Protein AF-G5AC75-F1 (afdb_monomer)

Solvent-accessible surface area (backbone atoms only — not comparable to full-atom values): 13709 Å² total; per-residue (Å²): 144,88,66,66,71,62,52,54,53,50,52,50,51,52,53,51,50,50,53,52,49,51,53,52,48,54,51,51,54,48,54,50,52,54,49,53,50,52,52,50,52,50,52,52,52,49,54,50,50,52,50,50,50,53,54,52,57,64,70,69,66,62,102,58,94,40,75,61,56,56,53,53,49,51,49,61,58,46,20,62,33,42,88,73,66,85,86,65,68,57,96,79,64,77,59,72,83,47,47,64,56,61,73,63,51,44,78,81,34,57,69,82,97,33,65,23,63,68,48,46,52,50,48,39,32,54,53,41,70,44,33,42,76,39,36,43,41,82,75,46,78,44,77,80,48,101,63,34,66,47,75,44,57,41,60,33,45,37,87,43,73,68,24,38,56,73,76,36,49,72,54,53,68,39,70,49,53,66,64,41,33,70,75,62,72,34,70,67,60,45,48,58,68,45,72,82,41,60,43,43,60,66,49,47,66,51,92,70,78,81,55,73,53,80,63,85,78,71,91,82,68,87,70,75,62,66,66,60,77,82,131

Secondary structure (DSSP, 8-state):
--SHHHHHHHHHHHHHHHHHHHHHHHHHHHHHHHHHHHHHHHHHHHHHHHHHHHHHHHHSS-SS--HHHHHHHHHHHTBTB----TT--STT---HHHHHHHHHS-TT-B-SS-BSHHHHHHHHHHHHHHSEEEEEEEEEEEEEETTEEEEEEEEEEE--HHHHHHH-TTTTT--SHHHHHHHHS-HHHHHHHHTT-SB-TTS-B---S------S--TT--S----PPP-

pLDDT: mean 73.16, std 18.7, range [26.25, 97.44]

Structure (mmCIF, N/CA/C/O backbone):
data_AF-G5AC75-F1
#
_entry.id   AF-G5AC75-F1
#
loop_
_atom_site.group_PDB
_atom_site.id
_atom_site.type_symbol
_atom_site.label_atom_id
_atom_site.label_alt_id
_atom_site.label_comp_id
_atom_site.label_asym_id
_atom_site.label_entity_id
_atom_site.label_seq_id
_atom_site.pdbx_PDB_ins_code
_atom_site.Cartn_x
_atom_site.Cartn_y
_atom_site.Cartn_z
_atom_site.occupancy
_atom_site.B_iso_or_equiv
_atom_site.auth_seq_id
_atom_site.auth_comp_id
_atom_site.auth_asym_id
_atom_site.auth_atom_id
_atom_site.pdbx_PDB_model_num
ATOM 1 N N . MET A 1 1 ? 36.083 19.458 -75.786 1.00 48.91 1 MET A N 1
ATOM 2 C CA . MET A 1 1 ? 36.532 18.756 -74.561 1.00 48.91 1 MET A CA 1
ATOM 3 C C . MET A 1 1 ? 36.715 19.774 -73.436 1.00 48.91 1 MET A C 1
ATOM 5 O O . MET A 1 1 ? 37.829 20.230 -73.229 1.00 48.91 1 MET A O 1
ATOM 9 N N . SER A 1 2 ? 35.645 20.193 -72.745 1.00 53.12 2 SER A N 1
ATOM 10 C CA . SER A 1 2 ? 35.743 21.163 -71.630 1.00 53.12 2 SER A CA 1
ATOM 11 C C . SER A 1 2 ? 34.510 21.101 -70.709 1.00 53.12 2 SER A C 1
ATOM 13 O O . SER A 1 2 ? 33.818 22.096 -70.560 1.00 53.12 2 SER A O 1
ATOM 15 N N . ASN A 1 3 ? 34.181 19.935 -70.135 1.00 54.34 3 ASN A N 1
ATOM 16 C CA . ASN A 1 3 ? 33.054 19.827 -69.182 1.00 54.34 3 ASN A CA 1
ATOM 17 C C . ASN A 1 3 ? 33.380 19.061 -67.883 1.00 54.34 3 ASN A C 1
ATOM 19 O O . ASN A 1 3 ? 32.598 19.093 -66.945 1.00 54.34 3 ASN A O 1
ATOM 23 N N . SER A 1 4 ? 34.549 18.416 -67.783 1.00 59.62 4 SER A N 1
ATOM 24 C CA . SER A 1 4 ? 34.923 17.606 -66.611 1.00 59.62 4 SER A CA 1
ATOM 25 C C . SER A 1 4 ? 35.476 18.421 -65.434 1.00 59.62 4 SER A C 1
ATOM 27 O O . SER A 1 4 ? 35.321 18.022 -64.285 1.00 59.62 4 SER A O 1
ATOM 29 N N . GLY A 1 5 ? 36.107 19.573 -65.687 1.00 59.81 5 GLY A N 1
ATOM 30 C CA . GLY A 1 5 ? 36.711 20.397 -64.628 1.00 59.81 5 GLY A CA 1
ATOM 31 C C . GLY A 1 5 ? 35.691 21.138 -63.754 1.00 59.81 5 GLY A C 1
ATOM 32 O O . GLY A 1 5 ? 35.912 21.304 -62.556 1.00 59.81 5 GLY A O 1
ATOM 33 N N . LEU A 1 6 ? 34.558 21.544 -64.339 1.00 60.38 6 LEU A N 1
ATOM 34 C CA . LEU A 1 6 ? 33.455 22.204 -63.628 1.00 60.38 6 LEU A CA 1
ATOM 35 C C . LEU A 1 6 ? 32.691 21.227 -62.723 1.00 60.38 6 LEU A C 1
ATOM 37 O O . LEU A 1 6 ? 32.341 21.590 -61.602 1.00 60.38 6 LEU A O 1
ATOM 41 N N . ASP A 1 7 ? 32.508 19.984 -63.170 1.00 65.88 7 ASP A N 1
ATOM 42 C CA . ASP A 1 7 ? 31.789 18.944 -62.423 1.00 65.88 7 ASP A CA 1
ATOM 43 C C . ASP A 1 7 ? 32.562 18.500 -61.168 1.00 65.88 7 ASP A C 1
ATOM 45 O O . ASP A 1 7 ? 32.010 18.408 -60.071 1.00 65.88 7 ASP A O 1
ATOM 49 N N . ILE A 1 8 ? 33.888 18.349 -61.280 1.00 72.38 8 ILE A N 1
ATOM 50 C CA . ILE A 1 8 ? 34.762 18.006 -60.145 1.00 72.38 8 ILE A CA 1
ATOM 51 C C . ILE A 1 8 ? 34.760 19.122 -59.087 1.00 72.38 8 ILE A C 1
ATOM 53 O O . ILE A 1 8 ? 34.692 18.850 -57.884 1.00 72.38 8 ILE A O 1
ATOM 57 N N . ALA A 1 9 ? 34.812 20.387 -59.515 1.00 73.75 9 ALA A N 1
ATOM 58 C CA . ALA A 1 9 ? 34.757 21.531 -58.608 1.00 73.75 9 ALA A CA 1
ATOM 59 C C . ALA A 1 9 ? 33.391 21.639 -57.903 1.00 73.75 9 ALA A C 1
ATOM 61 O O . ALA A 1 9 ? 33.324 21.944 -56.707 1.00 73.75 9 ALA A O 1
ATOM 62 N N . PHE A 1 10 ? 32.306 21.329 -58.617 1.00 77.88 10 PHE A N 1
ATOM 63 C CA . PHE A 1 10 ? 30.949 21.309 -58.080 1.00 77.88 10 PHE A CA 1
ATOM 64 C C . PHE A 1 10 ? 30.758 20.196 -57.038 1.00 77.88 10 PHE A C 1
ATOM 66 O O . PHE A 1 10 ? 30.279 20.447 -55.925 1.00 77.88 10 PHE A O 1
ATOM 73 N N . GLU A 1 11 ? 31.215 18.977 -57.325 1.00 82.12 11 GLU A N 1
ATOM 74 C CA . GLU A 1 11 ? 31.177 17.874 -56.364 1.00 82.12 11 GLU A CA 1
ATOM 75 C C . GLU A 1 11 ? 32.028 18.144 -55.118 1.00 82.12 11 GLU A C 1
ATOM 77 O O . GLU A 1 11 ? 31.597 17.846 -53.996 1.00 82.12 11 GLU A O 1
ATOM 82 N N . ALA A 1 12 ? 33.217 18.732 -55.290 1.00 83.69 12 ALA A N 1
ATOM 83 C CA . ALA A 1 12 ? 34.090 19.125 -54.187 1.00 83.69 12 ALA A CA 1
ATOM 84 C C . ALA A 1 12 ? 33.417 20.173 -53.285 1.00 83.69 12 ALA A C 1
ATOM 86 O O . ALA A 1 12 ? 33.412 20.022 -52.059 1.00 83.69 12 ALA A O 1
ATOM 87 N N . TYR A 1 13 ? 32.757 21.175 -53.877 1.00 90.31 13 TYR A N 1
ATOM 88 C CA . TYR A 1 13 ? 31.976 22.173 -53.146 1.00 90.31 13 TYR A CA 1
ATOM 89 C C . TYR A 1 13 ? 30.831 21.534 -52.342 1.00 90.31 13 TYR A C 1
ATOM 91 O O . TYR A 1 13 ? 30.675 21.795 -51.144 1.00 90.31 13 TYR A O 1
ATOM 99 N N . HIS A 1 14 ? 30.055 20.634 -52.950 1.00 87.25 14 HIS A N 1
ATOM 100 C CA . HIS A 1 14 ? 28.961 19.942 -52.262 1.00 87.25 14 HIS A CA 1
ATOM 101 C C . HIS A 1 14 ? 29.448 18.993 -51.162 1.00 87.25 14 HIS A C 1
ATOM 103 O O . HIS A 1 14 ? 28.804 18.867 -50.113 1.00 87.25 14 HIS A O 1
ATOM 109 N N . ARG A 1 15 ? 30.591 18.332 -51.363 1.00 87.06 15 ARG A N 1
ATOM 110 C CA . ARG A 1 15 ? 31.244 17.495 -50.350 1.00 87.06 15 ARG A CA 1
ATOM 111 C C . ARG A 1 15 ? 31.664 18.327 -49.141 1.00 87.06 15 ARG A C 1
ATOM 113 O O . ARG A 1 15 ? 31.325 17.959 -48.015 1.00 87.06 15 ARG A O 1
ATOM 120 N N . GLU A 1 16 ? 32.292 19.478 -49.367 1.00 91.00 16 GLU A N 1
ATOM 121 C CA . GLU A 1 16 ? 32.711 20.372 -48.285 1.00 91.00 16 GLU A CA 1
ATOM 122 C C . GLU A 1 16 ? 31.509 20.988 -47.553 1.00 91.00 16 GLU A C 1
ATOM 124 O O . GLU A 1 16 ? 31.482 21.047 -46.320 1.00 91.00 16 GLU A O 1
ATOM 129 N N . ARG A 1 17 ? 30.435 21.331 -48.275 1.00 91.19 17 ARG A N 1
ATOM 130 C CA . ARG A 1 17 ? 29.190 21.832 -47.672 1.00 91.19 17 ARG A CA 1
ATOM 131 C C . ARG A 1 17 ? 28.493 20.780 -46.806 1.00 91.19 17 ARG A C 1
ATOM 133 O O . ARG A 1 17 ? 28.027 21.101 -45.711 1.00 91.19 17 ARG A O 1
ATOM 140 N N . ARG A 1 18 ? 28.458 19.515 -47.246 1.00 91.75 18 ARG A N 1
ATOM 141 C CA . ARG A 1 18 ? 27.955 18.386 -46.439 1.00 91.75 18 ARG A CA 1
ATOM 142 C C . ARG A 1 18 ? 28.793 18.193 -45.179 1.00 91.75 18 ARG A C 1
ATOM 144 O O . ARG A 1 18 ? 28.220 18.077 -44.098 1.00 91.75 18 ARG A O 1
ATOM 151 N N . ARG A 1 19 ? 30.124 18.251 -45.296 1.00 93.50 19 ARG A N 1
ATOM 152 C CA . ARG A 1 19 ? 31.055 18.147 -44.161 1.00 93.50 19 ARG A CA 1
ATOM 153 C C . ARG A 1 19 ? 30.816 19.250 -43.128 1.00 93.50 19 ARG A C 1
ATOM 155 O O . ARG A 1 19 ? 30.686 18.969 -41.935 1.00 93.50 19 ARG A O 1
ATOM 162 N N . LEU A 1 20 ? 30.688 20.499 -43.579 1.00 94.19 20 LEU A N 1
ATOM 163 C CA . LEU A 1 20 ? 30.399 21.652 -42.721 1.00 94.19 20 LEU A CA 1
ATOM 164 C C . LEU A 1 20 ? 29.023 21.547 -42.054 1.00 94.19 20 LEU A C 1
ATOM 166 O O . LEU A 1 20 ? 28.907 21.799 -40.851 1.00 94.19 20 LEU A O 1
ATOM 170 N N . ASN A 1 21 ? 27.993 21.122 -42.789 1.00 92.44 21 ASN A N 1
ATOM 171 C CA . ASN A 1 21 ? 26.657 20.913 -42.231 1.00 92.44 21 ASN A CA 1
ATOM 172 C C . ASN A 1 21 ? 26.636 19.785 -41.195 1.00 92.44 21 ASN A C 1
ATOM 174 O O . ASN A 1 21 ? 26.077 19.978 -40.116 1.00 92.44 21 ASN A O 1
ATOM 178 N N . GLN A 1 22 ? 27.307 18.658 -41.450 1.00 91.62 22 GLN A N 1
ATOM 179 C CA . GLN A 1 22 ? 27.449 17.580 -40.466 1.00 91.62 22 GLN A CA 1
ATOM 180 C C . GLN A 1 22 ? 28.186 18.053 -39.210 1.00 91.62 22 GLN A C 1
ATOM 182 O O . GLN A 1 22 ? 27.762 17.744 -38.097 1.00 91.62 22 GLN A O 1
ATOM 187 N N . LYS A 1 23 ? 29.248 18.855 -39.362 1.00 94.94 23 LYS A N 1
ATOM 188 C CA . LYS A 1 23 ? 29.973 19.446 -38.227 1.00 94.94 23 LYS A CA 1
ATOM 189 C C . LYS A 1 23 ? 29.069 20.365 -37.397 1.00 94.94 23 LYS A C 1
ATOM 191 O O . LYS A 1 23 ? 29.073 20.280 -36.170 1.00 94.94 23 LYS A O 1
ATOM 196 N N . ARG A 1 24 ? 28.259 21.210 -38.049 1.00 94.00 24 ARG A N 1
ATOM 197 C CA . ARG A 1 24 ? 27.276 22.089 -37.386 1.00 94.00 24 ARG A CA 1
ATOM 198 C C . ARG A 1 24 ? 26.174 21.290 -36.689 1.00 94.00 24 ARG A C 1
ATOM 200 O O . ARG A 1 24 ? 25.854 21.598 -35.545 1.00 94.00 24 ARG A O 1
ATOM 207 N N . TYR A 1 25 ? 25.645 20.254 -37.337 1.00 93.19 25 TYR A N 1
ATOM 208 C CA . TYR A 1 25 ? 24.631 19.367 -36.767 1.00 93.19 25 TYR A CA 1
ATOM 209 C C . TYR A 1 25 ? 25.144 18.667 -35.504 1.00 93.19 25 TYR A C 1
ATOM 211 O O . TYR A 1 25 ? 24.526 18.775 -34.449 1.00 93.19 25 TYR A O 1
ATOM 219 N N . ARG A 1 26 ? 26.335 18.055 -35.567 1.00 93.06 26 ARG A N 1
ATOM 220 C CA . ARG A 1 26 ? 26.972 17.410 -34.405 1.00 93.06 26 ARG A CA 1
ATOM 221 C C . ARG A 1 26 ? 27.231 18.395 -33.263 1.00 93.06 26 ARG A C 1
ATOM 223 O O . ARG A 1 26 ? 27.078 18.036 -32.101 1.00 93.06 26 ARG A O 1
ATOM 230 N N . LYS A 1 27 ? 27.598 19.644 -33.576 1.00 95.62 27 LYS A N 1
ATOM 231 C CA . LYS A 1 27 ? 27.776 20.699 -32.566 1.00 95.62 27 LYS A CA 1
ATOM 232 C C . LYS A 1 27 ? 26.450 21.094 -31.904 1.00 95.62 27 LYS A C 1
ATOM 234 O O . LYS A 1 27 ? 26.434 21.285 -30.695 1.00 95.62 27 LYS A O 1
ATOM 239 N N . LYS A 1 28 ? 25.355 21.200 -32.670 1.00 94.88 28 LYS A N 1
ATOM 240 C CA . LYS A 1 28 ? 24.011 21.465 -32.125 1.00 94.88 28 LYS A CA 1
ATOM 241 C C . LYS A 1 28 ? 23.536 20.329 -31.216 1.00 94.88 28 LYS A C 1
ATOM 243 O O . LYS A 1 28 ? 23.099 20.606 -30.110 1.00 94.88 28 LYS A O 1
ATOM 248 N N . GLN A 1 29 ? 23.694 19.081 -31.657 1.00 93.75 29 GLN A N 1
ATOM 249 C CA . GLN A 1 29 ? 23.321 17.895 -30.877 1.00 93.75 29 GLN A CA 1
ATOM 250 C C . GLN A 1 29 ? 24.071 17.823 -29.543 1.00 93.75 29 GLN A C 1
ATOM 252 O O . GLN A 1 29 ? 23.460 17.606 -28.505 1.00 93.75 29 GLN A O 1
ATOM 257 N N . ARG A 1 30 ? 25.381 18.096 -29.549 1.00 95.50 30 ARG A N 1
ATOM 258 C CA . ARG A 1 30 ? 26.183 18.103 -28.319 1.00 95.50 30 ARG A CA 1
ATOM 259 C C . ARG A 1 30 ? 25.733 19.170 -27.324 1.00 95.50 30 ARG A C 1
ATOM 261 O O . ARG A 1 30 ? 25.549 18.855 -26.162 1.00 95.50 30 ARG A O 1
ATOM 268 N N . LYS A 1 31 ? 25.502 20.399 -27.796 1.00 96.69 31 LYS A N 1
ATOM 269 C CA . LYS A 1 31 ? 25.002 21.487 -26.944 1.00 96.69 31 LYS A CA 1
ATOM 270 C C . LYS A 1 31 ? 23.644 21.165 -26.325 1.00 96.69 31 LYS A C 1
ATOM 272 O O . LYS A 1 31 ? 23.415 21.501 -25.174 1.00 96.69 31 LYS A O 1
ATOM 277 N N . LEU A 1 32 ? 22.749 20.538 -27.092 1.00 95.88 32 LEU A N 1
ATOM 278 C CA . LEU A 1 32 ? 21.448 20.122 -26.576 1.00 95.88 32 LEU A CA 1
ATOM 279 C C . LEU A 1 32 ? 21.600 19.048 -25.492 1.00 95.88 32 LEU A C 1
ATOM 281 O O . LEU A 1 32 ? 20.969 19.161 -24.452 1.00 95.88 32 LEU A O 1
ATOM 285 N N . ALA A 1 33 ? 22.457 18.048 -25.714 1.00 95.44 33 ALA A N 1
ATOM 286 C CA . ALA A 1 33 ? 22.731 17.011 -24.720 1.00 95.44 33 ALA A CA 1
ATOM 287 C C . ALA A 1 33 ? 23.359 17.587 -23.439 1.00 95.44 33 ALA A C 1
ATOM 289 O O . ALA A 1 33 ? 22.926 17.246 -22.346 1.00 95.44 33 ALA A O 1
ATOM 290 N N . GLU A 1 34 ? 24.325 18.501 -23.573 1.00 97.06 34 GLU A N 1
ATOM 291 C CA . GLU A 1 34 ? 24.930 19.218 -22.441 1.00 97.06 34 GLU A CA 1
ATOM 292 C C . GLU A 1 34 ? 23.876 20.013 -21.654 1.00 97.06 34 GLU A C 1
ATOM 294 O O . GLU A 1 34 ? 23.854 19.948 -20.428 1.00 97.06 34 GLU A O 1
ATOM 299 N N . GLN A 1 35 ? 22.968 20.717 -22.340 1.00 97.00 35 GLN A N 1
ATOM 300 C CA . GLN A 1 35 ? 21.898 21.470 -21.682 1.00 97.00 35 GLN A CA 1
ATOM 301 C C . GLN A 1 35 ? 20.908 20.551 -20.956 1.00 97.00 35 GLN A C 1
ATOM 303 O O . GLN A 1 35 ? 20.575 20.808 -19.806 1.00 97.00 35 GLN A O 1
ATOM 308 N N . LEU A 1 36 ? 20.476 19.460 -21.597 1.00 95.88 36 LEU A N 1
ATOM 309 C CA . LEU A 1 36 ? 19.552 18.497 -20.990 1.00 95.88 36 LEU A CA 1
ATOM 310 C C . LEU A 1 36 ? 20.131 17.835 -19.736 1.00 95.88 36 LEU A C 1
ATOM 312 O O . LEU A 1 36 ? 19.377 17.530 -18.813 1.00 95.88 36 LEU A O 1
ATOM 316 N N . GLU A 1 37 ? 21.445 17.610 -19.702 1.00 96.94 37 GLU A N 1
ATOM 317 C CA . GLU A 1 37 ? 22.131 17.067 -18.528 1.00 96.94 37 GLU A CA 1
ATOM 318 C C . GLU A 1 37 ? 22.156 18.085 -17.381 1.00 96.94 37 GLU A C 1
ATOM 320 O O . GLU A 1 37 ? 21.846 17.743 -16.240 1.00 96.94 37 GLU A O 1
ATOM 325 N N . ILE A 1 38 ? 22.447 19.356 -17.688 1.00 97.44 38 ILE A N 1
ATOM 326 C CA . ILE A 1 38 ? 22.394 20.452 -16.710 1.00 97.44 38 ILE A CA 1
ATOM 327 C C . ILE A 1 38 ? 20.981 20.582 -16.132 1.00 97.44 38 ILE A C 1
ATOM 329 O O . ILE A 1 38 ? 20.824 20.615 -14.910 1.00 97.44 38 ILE A O 1
ATOM 333 N N . ASP A 1 39 ? 19.960 20.606 -16.988 1.00 94.94 39 ASP A N 1
ATOM 334 C CA . ASP A 1 39 ? 18.563 20.749 -16.573 1.00 94.94 39 ASP A CA 1
ATOM 335 C C . ASP A 1 39 ? 18.113 19.541 -15.731 1.00 94.94 39 ASP A C 1
ATOM 337 O O . ASP A 1 39 ? 17.475 19.706 -14.691 1.00 94.94 39 ASP A O 1
ATOM 341 N N . ASN A 1 40 ? 18.500 18.315 -16.113 1.00 96.81 40 ASN A N 1
ATOM 342 C CA . ASN A 1 40 ? 18.235 17.118 -15.307 1.00 96.81 40 ASN A CA 1
ATOM 343 C C . ASN A 1 40 ? 18.878 17.205 -13.926 1.00 96.81 40 ASN A C 1
ATOM 345 O O . ASN A 1 40 ? 18.237 16.875 -12.927 1.00 96.81 40 ASN A O 1
ATOM 349 N N . GLN A 1 41 ? 20.136 17.641 -13.857 1.00 95.94 41 GLN A N 1
ATOM 350 C CA . GLN A 1 41 ? 20.829 17.776 -12.585 1.00 95.94 41 GLN A CA 1
ATOM 351 C C . GLN A 1 41 ? 20.164 18.841 -11.704 1.00 95.94 41 GLN A C 1
ATOM 353 O O . GLN A 1 41 ? 19.992 18.621 -10.505 1.00 95.94 41 GLN A O 1
ATOM 358 N N . GLN A 1 42 ? 19.728 19.961 -12.287 1.00 96.06 42 GLN A N 1
ATOM 359 C CA . GLN A 1 42 ? 18.976 20.996 -11.572 1.00 96.06 42 GLN A CA 1
ATOM 360 C C . GLN A 1 42 ? 17.655 20.458 -11.016 1.00 96.06 42 GLN A C 1
ATOM 362 O O . GLN A 1 42 ? 17.385 20.628 -9.827 1.00 96.06 42 GLN A O 1
ATOM 367 N N . LEU A 1 43 ? 16.873 19.749 -11.834 1.00 95.50 43 LEU A N 1
ATOM 368 C CA . LEU A 1 43 ? 15.610 19.145 -11.404 1.00 95.50 43 LEU A CA 1
ATOM 369 C C . LEU A 1 43 ? 15.819 18.111 -10.292 1.00 95.50 43 LEU A C 1
ATOM 371 O O . LEU A 1 43 ? 15.060 18.085 -9.324 1.00 95.50 43 LEU A O 1
ATOM 375 N N . ARG A 1 44 ? 16.866 17.281 -10.381 1.00 92.38 44 ARG A N 1
ATOM 376 C CA . ARG A 1 44 ? 17.215 16.314 -9.326 1.00 92.38 44 ARG A CA 1
ATOM 377 C C . ARG A 1 44 ? 17.545 17.008 -8.008 1.00 92.38 44 ARG A C 1
ATOM 379 O O . ARG A 1 44 ? 17.015 16.609 -6.972 1.00 92.38 44 ARG A O 1
ATOM 386 N N . ASN A 1 45 ? 18.351 18.066 -8.056 1.00 94.69 45 ASN A N 1
ATOM 387 C CA . ASN A 1 45 ? 18.691 18.859 -6.875 1.00 94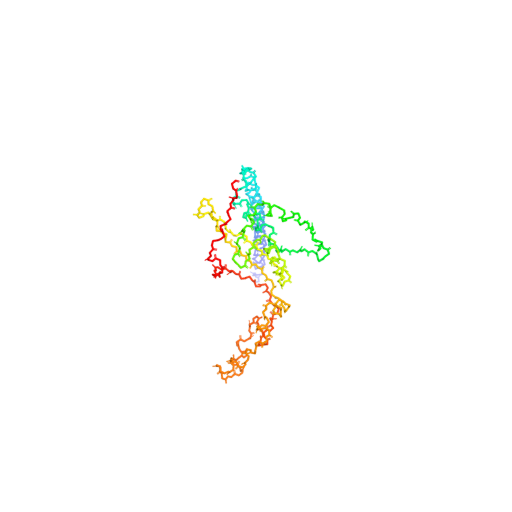.69 45 ASN A CA 1
ATOM 388 C C . ASN A 1 45 ? 17.446 19.544 -6.283 1.00 94.69 45 ASN A C 1
ATOM 390 O O . ASN A 1 45 ? 17.309 19.643 -5.065 1.00 94.69 45 ASN A O 1
ATOM 394 N N . GLU A 1 46 ? 16.515 20.005 -7.124 1.00 93.75 46 GLU A N 1
ATOM 395 C CA . GLU A 1 46 ? 15.263 20.603 -6.662 1.00 93.75 46 GLU A CA 1
ATOM 396 C C . GLU A 1 46 ? 14.341 19.578 -5.992 1.00 93.75 46 GLU A C 1
ATOM 398 O O . GLU A 1 46 ? 13.811 19.856 -4.915 1.00 93.75 46 GLU A O 1
ATOM 403 N N . ILE A 1 47 ? 14.201 18.379 -6.563 1.00 89.50 47 ILE A N 1
ATOM 404 C CA . ILE A 1 47 ? 13.456 17.273 -5.947 1.00 89.50 47 ILE A CA 1
ATOM 405 C C . ILE A 1 47 ? 14.056 16.916 -4.583 1.00 89.50 47 ILE A C 1
ATOM 407 O O . ILE A 1 47 ? 13.320 16.753 -3.610 1.00 89.50 47 ILE A O 1
ATOM 411 N N . GLU A 1 48 ? 15.382 16.815 -4.489 1.00 89.25 48 GLU A N 1
ATOM 412 C CA . GLU A 1 48 ? 16.073 16.539 -3.228 1.00 89.25 48 GLU A CA 1
ATOM 413 C C . GLU A 1 48 ? 15.832 17.650 -2.198 1.00 89.25 48 GLU A C 1
ATOM 415 O O . GLU A 1 48 ? 15.465 17.372 -1.055 1.00 89.25 48 GLU A O 1
ATOM 420 N N . ARG A 1 49 ? 15.941 18.918 -2.611 1.00 92.19 49 ARG A N 1
ATOM 421 C CA . ARG A 1 49 ? 15.639 20.075 -1.760 1.00 92.19 49 ARG A CA 1
ATOM 422 C C . ARG A 1 49 ? 14.200 20.041 -1.247 1.00 92.19 49 ARG A C 1
ATOM 424 O O . ARG A 1 49 ? 13.984 20.238 -0.054 1.00 92.19 49 ARG A O 1
ATOM 431 N N . LEU A 1 50 ? 13.226 19.776 -2.118 1.00 87.31 50 LEU A N 1
ATOM 432 C CA . LEU A 1 50 ? 11.810 19.691 -1.749 1.00 87.31 50 LEU A CA 1
ATOM 433 C C . LEU A 1 50 ? 11.545 18.520 -0.796 1.00 87.31 50 LEU A C 1
ATOM 435 O O . LEU A 1 50 ? 10.793 18.673 0.168 1.00 87.31 50 LEU A O 1
ATOM 439 N N . HIS A 1 51 ? 12.195 17.373 -1.004 1.00 70.44 51 HIS A N 1
ATOM 440 C CA . HIS A 1 51 ? 12.141 16.256 -0.063 1.00 70.44 51 HIS A CA 1
ATOM 441 C C . HIS A 1 51 ? 12.722 16.623 1.304 1.00 70.44 51 HIS A C 1
ATOM 443 O O . HIS A 1 51 ? 12.082 16.355 2.320 1.00 70.44 51 HIS A O 1
ATOM 449 N N . ASN A 1 52 ? 13.881 17.279 1.341 1.00 71.94 52 ASN A N 1
ATOM 450 C CA . ASN A 1 52 ? 14.517 17.710 2.585 1.00 71.94 52 ASN A CA 1
ATOM 451 C C . ASN A 1 52 ? 13.684 18.769 3.315 1.00 71.94 52 ASN A C 1
ATOM 453 O O . ASN A 1 52 ? 13.522 18.688 4.530 1.00 71.94 52 ASN A O 1
ATOM 457 N N . GLN A 1 53 ? 13.080 19.710 2.588 1.00 74.19 53 GLN A N 1
ATOM 458 C CA . GLN A 1 53 ? 12.169 20.702 3.156 1.00 74.19 53 GLN A CA 1
ATOM 459 C C . GLN A 1 53 ? 10.908 20.044 3.728 1.00 74.19 53 GLN A C 1
ATOM 461 O O . GLN A 1 53 ? 10.509 20.364 4.845 1.00 74.19 53 GLN A O 1
ATOM 466 N N . ARG A 1 54 ? 10.307 19.083 3.014 1.00 70.94 54 ARG A N 1
ATOM 467 C CA . ARG A 1 54 ? 9.163 18.310 3.519 1.00 70.94 54 ARG A CA 1
ATOM 468 C C . ARG A 1 54 ? 9.530 17.523 4.779 1.00 70.94 54 ARG A C 1
ATOM 470 O O . ARG A 1 54 ? 8.767 17.533 5.739 1.00 70.94 54 ARG A O 1
ATOM 477 N N . ASN A 1 55 ? 10.695 16.879 4.794 1.00 61.03 55 ASN A N 1
ATOM 478 C CA . ASN A 1 55 ? 11.177 16.124 5.951 1.00 61.03 55 ASN A CA 1
ATOM 479 C C . ASN A 1 55 ? 11.493 17.049 7.143 1.00 61.03 55 ASN A C 1
ATOM 481 O O . ASN A 1 55 ? 11.181 16.706 8.279 1.00 61.03 55 ASN A O 1
ATOM 485 N N . GLY A 1 56 ? 12.047 18.240 6.895 1.00 59.84 56 GLY A N 1
ATOM 486 C CA . GLY A 1 56 ? 12.311 19.256 7.918 1.00 59.84 56 GLY A CA 1
ATOM 487 C C . GLY A 1 56 ? 11.035 19.861 8.510 1.00 59.84 56 GLY A C 1
ATOM 488 O O . GLY A 1 56 ? 10.923 19.977 9.727 1.00 59.84 56 GLY A O 1
ATOM 489 N N . LEU A 1 57 ? 10.033 20.162 7.675 1.00 57.50 57 LEU A N 1
ATOM 490 C CA . LEU A 1 57 ? 8.701 20.586 8.128 1.00 57.50 57 LEU A CA 1
ATOM 491 C C . LEU A 1 57 ? 7.995 19.475 8.917 1.00 57.50 57 LEU A C 1
ATOM 493 O O . LEU A 1 57 ? 7.342 19.756 9.916 1.00 57.50 57 LEU A O 1
ATOM 497 N N . SER A 1 58 ? 8.182 18.212 8.521 1.00 49.38 58 SER A N 1
ATOM 498 C CA . SER A 1 58 ? 7.667 17.050 9.254 1.00 49.38 58 SER A CA 1
ATOM 499 C C . SER A 1 58 ? 8.350 16.834 10.612 1.00 49.38 58 SER A C 1
ATOM 501 O O . SER A 1 58 ? 7.754 16.203 11.477 1.00 49.38 58 SER A O 1
ATOM 503 N N . CYS A 1 59 ? 9.569 17.347 10.813 1.00 45.84 59 CYS A N 1
ATOM 504 C CA . CYS A 1 59 ? 10.304 17.271 12.082 1.00 45.84 59 CYS A CA 1
ATOM 505 C C . CYS A 1 59 ? 9.867 18.365 13.083 1.00 45.84 59 CYS A C 1
ATOM 507 O O . CYS A 1 59 ? 10.073 18.231 14.285 1.00 45.84 59 CYS A O 1
ATOM 509 N N . GLY A 1 60 ? 9.243 19.448 12.598 1.00 43.69 60 GLY A N 1
ATOM 510 C CA . GLY A 1 60 ? 8.867 20.618 13.401 1.00 43.69 60 GLY A CA 1
ATOM 511 C C . GLY A 1 60 ? 7.434 20.630 13.945 1.00 43.69 60 GLY A C 1
ATOM 512 O O . GLY A 1 60 ? 7.072 21.568 14.655 1.00 43.69 60 GLY A O 1
ATOM 513 N N . ILE A 1 61 ? 6.600 19.63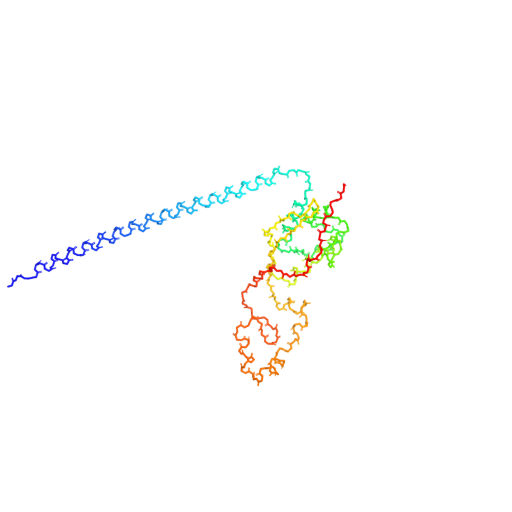2 13.637 1.00 46.59 61 ILE A N 1
ATOM 514 C CA . ILE A 1 61 ? 5.206 19.599 14.103 1.00 46.59 61 ILE A CA 1
ATOM 515 C C . ILE A 1 61 ? 5.092 18.682 15.323 1.00 46.59 61 ILE A C 1
ATOM 517 O O . ILE A 1 61 ? 4.889 17.482 15.207 1.00 46.59 61 ILE A O 1
ATOM 521 N N . SER A 1 62 ? 5.201 19.332 16.482 1.00 40.28 62 SER A N 1
ATOM 522 C CA . SER A 1 62 ? 4.577 19.012 17.771 1.00 40.28 62 SER A CA 1
ATOM 523 C C . SER A 1 62 ? 4.745 17.596 18.340 1.00 40.28 62 SER A C 1
ATOM 525 O O . SER A 1 62 ? 4.143 16.625 17.900 1.00 40.28 62 SER A O 1
ATOM 527 N N . THR A 1 63 ? 5.444 17.541 19.471 1.00 41.44 63 THR A N 1
ATOM 528 C CA . THR A 1 63 ? 5.595 16.436 20.433 1.00 41.44 63 THR A CA 1
ATOM 529 C C . THR A 1 63 ? 4.291 16.018 21.148 1.00 41.44 63 THR A C 1
ATOM 531 O O . THR A 1 63 ? 4.330 15.521 22.271 1.00 41.44 63 THR A O 1
ATOM 534 N N . LYS A 1 64 ? 3.123 16.214 20.526 1.00 49.12 64 LYS A N 1
ATOM 535 C CA . LYS A 1 64 ? 1.872 15.548 20.904 1.00 49.12 64 LYS A CA 1
ATOM 536 C C . LYS A 1 64 ? 1.533 14.590 19.778 1.00 49.12 64 LYS A C 1
ATOM 538 O O . LYS A 1 64 ? 1.360 15.036 18.650 1.00 49.12 64 LYS A O 1
ATOM 543 N N . GLU A 1 65 ? 1.465 13.299 20.077 1.00 61.66 65 GLU A N 1
ATOM 544 C CA . GLU A 1 65 ? 1.080 12.260 19.122 1.00 61.66 65 GLU A CA 1
ATOM 545 C C . GLU A 1 65 ? -0.245 12.653 18.457 1.00 61.66 65 GLU A C 1
ATOM 547 O O . GLU A 1 65 ? -1.315 12.622 19.064 1.00 61.66 65 GLU A O 1
ATOM 552 N N . THR A 1 66 ? -0.168 13.121 17.214 1.00 73.50 66 THR A N 1
ATOM 553 C CA . THR A 1 66 ? -1.353 13.500 16.451 1.00 73.50 66 THR A CA 1
ATOM 554 C C . THR A 1 66 ? -1.890 12.256 15.761 1.00 73.50 66 THR A C 1
ATOM 556 O O . THR A 1 66 ? -1.146 11.328 15.439 1.00 73.50 66 THR A O 1
ATOM 559 N N . LEU A 1 67 ? -3.185 12.238 15.446 1.00 75.56 67 LEU A N 1
ATOM 560 C CA . LEU A 1 67 ? -3.755 11.154 14.640 1.00 75.56 67 LEU A CA 1
ATOM 561 C C . LEU A 1 67 ? -2.998 10.968 13.315 1.00 75.56 67 LEU A C 1
ATOM 563 O O . LEU A 1 67 ? -2.879 9.849 12.823 1.00 75.56 67 LEU A O 1
ATOM 567 N N . TRP A 1 68 ? -2.437 12.050 12.764 1.00 83.88 68 TRP A N 1
ATOM 568 C CA . TRP A 1 68 ? -1.576 12.008 11.586 1.00 83.88 68 TRP A CA 1
ATOM 569 C C . TRP A 1 68 ? -0.284 11.237 11.815 1.00 83.88 68 TRP A C 1
ATOM 571 O O . TRP A 1 68 ? 0.042 10.388 10.988 1.00 83.88 68 TRP A O 1
ATOM 581 N N . SER A 1 69 ? 0.438 11.488 12.912 1.00 83.62 69 SER A N 1
ATOM 582 C CA . SER A 1 69 ? 1.671 10.746 13.185 1.00 83.62 69 SER A CA 1
ATOM 583 C C . SER A 1 69 ? 1.370 9.261 13.360 1.00 83.62 69 SER A C 1
ATOM 585 O O . SER A 1 69 ? 2.016 8.443 12.720 1.00 83.62 69 SER A O 1
ATOM 587 N N . VAL A 1 70 ? 0.322 8.903 14.110 1.00 84.75 70 VAL A N 1
ATOM 588 C CA . VAL A 1 70 ? -0.075 7.493 14.285 1.00 84.75 70 VAL A CA 1
ATOM 589 C C . VAL A 1 70 ? -0.454 6.840 12.948 1.00 84.75 70 VAL A C 1
ATOM 591 O O . VAL A 1 70 ? 0.003 5.736 12.650 1.00 84.75 70 VAL A O 1
ATOM 594 N N . ALA A 1 71 ? -1.234 7.520 12.102 1.00 85.69 71 ALA A N 1
ATOM 595 C CA . ALA A 1 71 ? -1.635 6.997 10.796 1.00 85.69 71 ALA A CA 1
ATOM 596 C C . ALA A 1 71 ? -0.446 6.827 9.834 1.00 85.69 71 ALA A C 1
ATOM 598 O O . ALA A 1 71 ? -0.325 5.796 9.171 1.00 85.69 71 ALA A O 1
ATOM 599 N N . VAL A 1 72 ? 0.455 7.810 9.762 1.00 86.75 72 VAL A N 1
ATOM 600 C CA . VAL A 1 72 ? 1.668 7.728 8.933 1.00 86.75 72 VAL A CA 1
ATOM 601 C C . VAL A 1 72 ? 2.563 6.585 9.404 1.00 86.75 72 VAL A C 1
ATOM 603 O O . VAL A 1 72 ? 3.050 5.805 8.583 1.00 86.75 72 VAL A O 1
ATOM 606 N N . GLU A 1 73 ? 2.730 6.438 10.716 1.00 86.88 73 GLU A N 1
ATOM 607 C CA . GLU A 1 73 ? 3.509 5.359 11.315 1.00 86.88 73 GLU A CA 1
ATOM 608 C C . GLU A 1 73 ? 2.900 3.985 11.028 1.00 86.88 73 GLU A C 1
ATOM 610 O O . GLU A 1 73 ? 3.632 3.067 10.657 1.00 86.88 73 GLU A O 1
ATOM 615 N N . TYR A 1 74 ? 1.571 3.847 11.086 1.00 88.38 74 TYR A N 1
ATOM 616 C CA . TYR A 1 74 ? 0.880 2.611 10.712 1.00 88.38 74 TYR A CA 1
ATOM 617 C C . TYR A 1 74 ? 1.245 2.167 9.289 1.00 88.38 74 TYR A C 1
ATOM 619 O O . TYR A 1 74 ? 1.715 1.044 9.080 1.00 88.38 74 TYR A O 1
ATOM 627 N N . PHE A 1 75 ? 1.101 3.060 8.304 1.00 87.00 75 PHE A N 1
ATOM 628 C CA . PHE A 1 75 ? 1.421 2.728 6.913 1.00 87.00 75 PHE A CA 1
ATOM 629 C C . PHE A 1 75 ? 2.920 2.550 6.678 1.00 87.00 75 PHE A C 1
ATOM 631 O O . PHE A 1 75 ? 3.304 1.779 5.801 1.00 87.00 75 PHE A O 1
ATOM 638 N N . ARG A 1 76 ? 3.779 3.215 7.458 1.00 91.12 76 ARG A N 1
ATOM 639 C CA . ARG A 1 76 ? 5.231 3.010 7.406 1.00 91.12 76 ARG A CA 1
ATOM 640 C C . ARG A 1 76 ? 5.608 1.603 7.865 1.00 91.12 76 ARG A C 1
ATOM 642 O O . ARG A 1 76 ? 6.383 0.936 7.180 1.00 91.12 76 ARG A O 1
ATOM 649 N N . VAL A 1 77 ? 5.064 1.170 9.001 1.00 87.56 77 VAL A N 1
ATOM 650 C CA . VAL A 1 77 ? 5.341 -0.133 9.621 1.00 87.56 77 VAL A CA 1
ATOM 651 C C . VAL A 1 77 ? 4.869 -1.275 8.726 1.00 87.56 77 VAL A C 1
ATOM 653 O O . VAL A 1 77 ? 5.645 -2.181 8.434 1.00 87.56 77 VAL A O 1
ATOM 656 N N . PHE A 1 78 ? 3.643 -1.198 8.207 1.00 88.06 78 PHE A N 1
ATOM 657 C CA . PHE A 1 78 ? 3.073 -2.250 7.359 1.00 88.06 78 PHE A CA 1
ATOM 658 C C . PHE A 1 78 ? 3.344 -2.064 5.860 1.00 88.06 78 PHE A C 1
ATOM 660 O O . PHE A 1 78 ? 2.821 -2.819 5.040 1.00 88.06 78 PHE A O 1
ATOM 667 N N . ARG A 1 79 ? 4.205 -1.107 5.475 1.00 88.19 79 ARG A N 1
ATOM 668 C CA . ARG A 1 79 ? 4.503 -0.778 4.069 1.00 88.19 79 ARG A CA 1
ATOM 669 C C . ARG A 1 79 ? 4.875 -1.998 3.237 1.00 88.19 79 ARG A C 1
ATOM 671 O O . ARG A 1 79 ? 4.543 -2.038 2.063 1.00 88.19 79 ARG A O 1
ATOM 678 N N . ARG A 1 80 ? 5.601 -2.956 3.813 1.00 88.31 80 ARG A N 1
ATOM 679 C CA . ARG A 1 80 ? 6.043 -4.184 3.128 1.00 88.31 80 ARG A CA 1
ATOM 680 C C . ARG A 1 80 ? 5.420 -5.449 3.717 1.00 88.31 80 ARG A C 1
ATOM 682 O O . ARG A 1 80 ? 5.991 -6.526 3.609 1.00 88.31 80 ARG A O 1
ATOM 689 N N . GLY A 1 81 ? 4.289 -5.303 4.402 1.00 87.00 81 GLY A N 1
ATOM 690 C CA . GLY A 1 81 ? 3.750 -6.357 5.249 1.00 87.00 81 GLY A CA 1
ATOM 691 C C . GLY A 1 81 ? 4.569 -6.564 6.525 1.00 87.00 81 GLY A C 1
ATOM 692 O O . GLY A 1 81 ? 5.459 -5.779 6.860 1.00 87.00 81 GLY A O 1
ATOM 693 N N . LEU A 1 82 ? 4.242 -7.630 7.254 1.00 86.94 82 LEU A N 1
ATOM 694 C CA . LEU A 1 82 ? 4.871 -7.989 8.520 1.00 86.94 82 LEU A CA 1
ATOM 695 C C . LEU A 1 82 ? 5.550 -9.358 8.405 1.00 86.94 82 LEU A C 1
ATOM 697 O O . LEU A 1 82 ? 4.910 -10.405 8.511 1.00 86.94 82 LEU A O 1
ATOM 701 N N . HIS A 1 83 ? 6.870 -9.338 8.230 1.00 82.19 83 HIS A N 1
ATOM 702 C CA . HIS A 1 83 ? 7.700 -10.537 8.165 1.00 82.19 83 HIS A CA 1
ATOM 703 C C . HIS A 1 83 ? 8.372 -10.785 9.516 1.00 82.19 83 HIS A C 1
ATOM 705 O O . HIS A 1 83 ? 9.387 -10.174 9.837 1.00 82.19 83 HIS A O 1
ATOM 711 N N . VAL A 1 84 ? 7.813 -11.695 10.314 1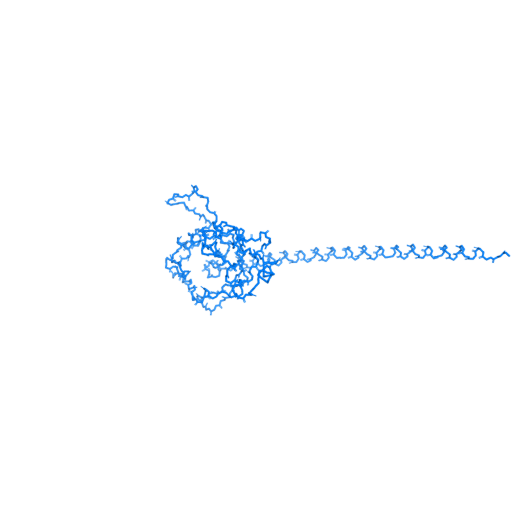.00 71.31 84 VAL A N 1
ATOM 712 C CA . VAL A 1 84 ? 8.414 -12.113 11.590 1.00 71.31 84 VAL A CA 1
ATOM 713 C C . VAL A 1 84 ? 8.962 -13.526 11.420 1.00 71.31 84 VAL A C 1
ATOM 715 O O . VAL A 1 84 ? 8.171 -14.427 11.118 1.00 71.31 84 VAL A O 1
ATOM 718 N N . PRO A 1 85 ? 10.276 -13.753 11.611 1.00 61.06 85 PRO A N 1
ATOM 719 C CA . PRO A 1 85 ? 10.855 -15.089 11.565 1.00 61.06 85 PRO A CA 1
ATOM 720 C C . PRO A 1 85 ? 10.161 -16.020 12.560 1.00 61.06 85 PRO A C 1
ATOM 722 O O . PRO A 1 85 ? 9.984 -15.673 13.728 1.00 61.06 85 PRO A O 1
ATOM 725 N N . THR A 1 86 ? 9.805 -17.225 12.118 1.00 54.81 86 THR A N 1
ATOM 726 C CA . THR A 1 86 ? 9.122 -18.256 12.921 1.00 54.81 86 THR A CA 1
ATOM 727 C C . THR A 1 86 ? 9.905 -18.667 14.177 1.00 54.81 86 THR A C 1
ATOM 729 O O . THR A 1 86 ? 9.350 -19.290 15.069 1.00 54.81 86 THR A O 1
ATOM 732 N N . THR A 1 87 ? 11.187 -18.310 14.280 1.00 53.59 87 THR A N 1
ATOM 733 C CA . THR A 1 87 ? 12.042 -18.566 15.448 1.00 53.59 87 THR A CA 1
ATOM 734 C C . THR A 1 87 ? 11.834 -17.592 16.613 1.00 53.59 87 THR A C 1
ATOM 736 O O . THR A 1 87 ? 12.291 -17.889 17.711 1.00 53.59 87 THR A O 1
ATOM 739 N N . ARG A 1 88 ? 11.130 -16.465 16.416 1.00 52.62 88 ARG A N 1
ATOM 740 C CA . ARG A 1 88 ? 10.756 -15.504 17.475 1.00 52.62 88 ARG A CA 1
ATOM 741 C C . ARG A 1 88 ? 9.295 -15.681 17.905 1.00 52.62 88 ARG A C 1
ATOM 743 O O . ARG A 1 88 ? 8.460 -14.800 17.698 1.00 52.62 88 ARG A O 1
ATOM 750 N N . LEU A 1 89 ? 8.960 -16.883 18.371 1.00 53.03 89 LEU A N 1
ATOM 751 C CA . LEU A 1 89 ? 7.601 -17.275 18.769 1.00 53.03 89 LEU A CA 1
ATOM 752 C C . LEU A 1 89 ? 7.449 -17.484 20.279 1.00 53.03 89 LEU A C 1
ATOM 754 O O . LEU A 1 89 ? 6.470 -18.097 20.710 1.00 53.03 89 LEU A O 1
ATOM 758 N N . SER A 1 90 ? 8.371 -16.979 21.095 1.00 54.88 90 SER A N 1
ATOM 759 C CA . SER A 1 90 ? 8.127 -16.986 22.534 1.00 54.88 90 SER A CA 1
ATOM 760 C C . SER A 1 90 ? 6.994 -15.998 22.846 1.00 54.88 90 SER A C 1
ATOM 762 O O . SER A 1 90 ? 7.018 -14.873 22.335 1.00 54.88 90 SER A O 1
ATOM 764 N N . PRO A 1 91 ? 5.995 -16.369 23.671 1.00 46.84 91 PRO A N 1
ATOM 765 C CA . PRO A 1 91 ? 5.022 -15.423 24.212 1.00 46.84 91 PRO A CA 1
ATOM 766 C C . PRO A 1 91 ? 5.781 -14.343 24.998 1.00 46.84 91 PRO A C 1
ATOM 768 O O . PRO A 1 91 ? 6.198 -14.571 26.129 1.00 46.84 91 PRO A O 1
ATOM 771 N N . GLY A 1 92 ? 6.059 -13.204 24.362 1.00 55.16 92 GLY A N 1
ATOM 772 C CA . GLY A 1 92 ? 6.931 -12.161 24.914 1.00 55.16 92 GLY A CA 1
ATOM 773 C C . GLY A 1 92 ? 7.938 -11.565 23.930 1.00 55.16 92 GLY A C 1
ATOM 774 O O . GLY A 1 92 ? 8.520 -10.529 24.242 1.00 55.16 92 GLY A O 1
ATOM 775 N N . ASP A 1 93 ? 8.122 -12.144 22.739 1.00 60.66 93 ASP A N 1
ATOM 776 C CA . ASP A 1 93 ? 8.999 -11.556 21.723 1.00 60.66 93 ASP A CA 1
ATOM 777 C C . ASP A 1 93 ? 8.422 -10.224 21.216 1.00 60.66 93 ASP A C 1
ATOM 779 O O . ASP A 1 93 ? 7.426 -10.164 20.488 1.00 60.66 93 ASP A O 1
ATOM 783 N N . ARG A 1 94 ? 9.050 -9.120 21.633 1.00 62.84 94 ARG A N 1
ATOM 784 C CA . ARG A 1 94 ? 8.666 -7.764 21.233 1.00 62.84 94 ARG A CA 1
ATOM 785 C C . ARG A 1 94 ? 9.316 -7.437 19.892 1.00 62.84 94 ARG A C 1
ATOM 787 O O . ARG A 1 94 ? 10.538 -7.439 19.754 1.00 62.84 94 ARG A O 1
ATOM 794 N N . ILE A 1 95 ? 8.485 -7.157 18.896 1.00 73.12 95 ILE A N 1
ATOM 795 C CA . ILE A 1 95 ? 8.924 -6.590 17.620 1.00 73.12 95 ILE A CA 1
ATOM 796 C C . ILE A 1 95 ? 9.008 -5.083 17.835 1.00 73.12 95 ILE A C 1
ATOM 798 O O . ILE A 1 95 ? 7.977 -4.438 18.027 1.00 73.12 95 ILE A O 1
ATOM 802 N N . VAL A 1 96 ? 10.229 -4.548 17.862 1.00 76.56 96 VAL A N 1
ATOM 803 C CA . VAL A 1 96 ? 10.506 -3.143 18.206 1.00 76.56 96 VAL A CA 1
ATOM 804 C C . VAL A 1 96 ? 9.746 -2.194 17.277 1.00 76.56 96 VAL A C 1
ATOM 806 O O . VAL A 1 96 ? 9.179 -1.202 17.722 1.00 76.56 96 VAL A O 1
ATOM 809 N N . GLU A 1 97 ? 9.627 -2.549 15.997 1.00 78.38 97 GLU A N 1
ATOM 810 C CA . GLU A 1 97 ? 8.902 -1.781 14.982 1.00 78.38 97 GLU A CA 1
ATOM 811 C C . GLU A 1 97 ? 7.397 -1.643 15.277 1.00 78.38 97 GLU A C 1
ATOM 813 O O . GLU A 1 97 ? 6.757 -0.725 14.766 1.00 78.38 97 GLU A O 1
ATOM 818 N N . LEU A 1 98 ? 6.829 -2.530 16.102 1.00 86.06 98 LEU A N 1
ATOM 819 C CA . LEU A 1 98 ? 5.419 -2.511 16.496 1.00 86.06 98 LEU A CA 1
ATOM 820 C C . LEU A 1 98 ? 5.168 -1.798 17.828 1.00 86.06 98 LEU A C 1
ATOM 822 O O . LEU A 1 98 ? 4.012 -1.531 18.144 1.00 86.06 98 LEU A O 1
ATOM 826 N N . GLU A 1 99 ? 6.200 -1.504 18.626 1.00 85.88 99 GLU A N 1
ATOM 827 C CA . GLU A 1 99 ? 6.017 -0.974 19.986 1.00 85.88 99 GLU A CA 1
ATOM 828 C C . GLU A 1 99 ? 5.314 0.378 19.999 1.00 85.88 99 GLU A C 1
ATOM 830 O O . GLU A 1 99 ? 4.417 0.581 20.814 1.00 85.88 99 GLU A O 1
ATOM 835 N N . PHE A 1 100 ? 5.662 1.255 19.056 1.00 84.62 100 PHE A N 1
ATOM 836 C CA . PHE A 1 100 ? 4.996 2.544 18.900 1.00 84.62 100 PHE A CA 1
ATOM 837 C C . PHE A 1 100 ? 3.494 2.370 18.636 1.00 84.62 100 PHE A C 1
ATOM 839 O O . PHE A 1 100 ? 2.669 2.966 19.323 1.00 84.62 100 PHE A O 1
ATOM 846 N N . LEU A 1 101 ? 3.116 1.509 17.685 1.00 86.38 101 LEU A N 1
ATOM 847 C CA . LEU A 1 101 ? 1.704 1.279 17.368 1.00 86.38 101 LEU A CA 1
ATOM 848 C C . LEU A 1 101 ? 0.970 0.590 18.520 1.00 86.38 101 LEU A C 1
ATOM 850 O O . LEU A 1 101 ? -0.165 0.945 18.812 1.00 86.38 101 LEU A O 1
ATOM 854 N N . ARG A 1 102 ? 1.624 -0.346 19.215 1.00 87.25 102 ARG A N 1
ATOM 855 C CA . ARG A 1 102 ? 1.050 -1.007 20.392 1.00 87.25 102 ARG A CA 1
ATOM 856 C C . ARG A 1 102 ? 0.772 -0.016 21.524 1.00 87.25 102 ARG A C 1
ATOM 858 O O . ARG A 1 102 ? -0.222 -0.173 22.218 1.00 87.25 102 ARG A O 1
ATOM 865 N N . ALA A 1 103 ? 1.661 0.954 21.733 1.00 86.38 103 ALA A N 1
ATOM 866 C CA . ALA A 1 103 ? 1.518 1.951 22.791 1.00 86.38 103 ALA A CA 1
ATOM 867 C C . ALA A 1 103 ? 0.468 3.024 22.461 1.00 86.38 103 ALA A C 1
ATOM 869 O O . ALA A 1 103 ? -0.154 3.557 23.374 1.00 86.38 103 ALA A O 1
ATOM 870 N N . THR A 1 104 ? 0.276 3.330 21.175 1.00 84.12 104 THR A N 1
ATOM 871 C CA . THR A 1 104 ? -0.593 4.429 20.717 1.00 84.12 104 THR A CA 1
ATOM 872 C C . THR A 1 104 ? -1.998 3.986 20.322 1.00 84.12 104 THR A C 1
ATOM 874 O O . THR A 1 104 ? -2.939 4.771 20.415 1.00 84.12 104 THR A O 1
ATOM 877 N N . MET A 1 105 ? -2.174 2.744 19.864 1.00 83.81 105 MET A N 1
ATOM 878 C CA . MET A 1 105 ? -3.487 2.218 19.501 1.00 83.81 105 MET A CA 1
ATOM 879 C C . MET A 1 105 ? -4.256 1.766 20.740 1.00 83.81 105 MET A C 1
ATOM 881 O O . MET A 1 105 ? -3.729 1.060 21.597 1.00 83.81 105 MET A O 1
ATOM 885 N N . SER A 1 106 ? -5.534 2.140 20.800 1.00 81.31 106 SER A N 1
ATOM 886 C CA . SER A 1 106 ? -6.410 1.761 21.905 1.00 81.31 106 SER A CA 1
ATOM 887 C C . SER A 1 106 ? -6.588 0.239 22.014 1.00 81.31 106 SER A C 1
ATOM 889 O O . SER A 1 106 ? -6.527 -0.493 21.023 1.00 81.31 106 SER A O 1
ATOM 891 N N . GLN A 1 107 ? -6.852 -0.251 23.227 1.00 77.62 107 GLN A N 1
ATOM 892 C CA . GLN A 1 107 ? -7.096 -1.677 23.478 1.00 77.62 107 GLN A CA 1
ATOM 893 C C . GLN A 1 107 ? -8.366 -2.188 22.783 1.00 77.62 107 GLN A C 1
ATOM 895 O O . GLN A 1 107 ? -8.437 -3.359 22.413 1.00 77.62 107 GLN A O 1
ATOM 900 N N . ASP A 1 108 ? -9.342 -1.306 22.571 1.00 78.06 108 ASP A N 1
ATOM 901 C CA . ASP A 1 108 ? -10.596 -1.567 21.863 1.00 78.06 108 ASP A CA 1
ATOM 902 C C . ASP A 1 108 ? -10.514 -1.286 20.353 1.00 78.06 108 ASP A C 1
ATOM 904 O O . ASP A 1 108 ? -11.549 -1.187 19.698 1.00 78.06 108 ASP A O 1
ATOM 908 N N . LEU A 1 109 ? -9.298 -1.188 19.793 1.00 82.31 109 LEU A N 1
ATOM 909 C CA . LEU A 1 109 ? -9.060 -1.014 18.359 1.00 82.31 109 LEU A CA 1
ATOM 910 C C . LEU A 1 109 ? -9.975 -1.925 17.531 1.00 82.31 109 LEU A C 1
ATOM 912 O O . LEU A 1 109 ? -9.855 -3.148 17.589 1.00 82.31 109 LEU A O 1
ATOM 916 N N . ASP A 1 110 ? -10.829 -1.324 16.709 1.00 77.75 110 ASP A N 1
ATOM 917 C CA . ASP A 1 110 ? -11.664 -2.032 15.745 1.00 77.75 110 ASP A CA 1
ATOM 918 C C . ASP A 1 110 ? -11.166 -1.716 14.327 1.00 77.75 110 ASP A C 1
ATOM 920 O O . ASP A 1 110 ? -11.178 -0.569 13.876 1.00 77.75 110 ASP A O 1
ATOM 924 N N . ALA A 1 111 ? -10.672 -2.746 13.646 1.00 71.38 111 ALA A N 1
ATOM 925 C CA . ALA A 1 111 ? -10.238 -2.713 12.255 1.00 71.38 111 ALA A CA 1
ATOM 926 C C . ALA A 1 111 ? -11.197 -3.532 11.368 1.00 71.38 111 ALA A C 1
ATOM 928 O O . ALA A 1 111 ? -10.768 -4.233 10.451 1.00 71.38 111 ALA A O 1
ATOM 929 N N . GLY A 1 112 ? -12.498 -3.483 11.671 1.00 72.56 112 GLY A N 1
ATOM 930 C CA . GLY A 1 112 ? -13.563 -4.137 10.918 1.00 72.56 112 GLY A CA 1
ATOM 931 C C . GLY A 1 112 ? -13.735 -5.597 11.328 1.00 72.56 112 GLY A C 1
ATOM 932 O O . GLY A 1 112 ? -14.436 -5.919 12.281 1.00 72.56 112 GLY A O 1
ATOM 933 N N . ASN A 1 113 ? -13.094 -6.513 10.602 1.00 66.38 113 ASN A N 1
ATOM 934 C CA . ASN A 1 113 ? -13.131 -7.946 10.922 1.00 66.38 113 ASN A CA 1
ATOM 935 C C . ASN A 1 113 ? -12.120 -8.353 12.009 1.00 66.38 113 ASN A C 1
ATOM 937 O O . ASN A 1 113 ? -12.045 -9.524 12.384 1.00 66.38 113 ASN A O 1
ATOM 941 N N . VAL A 1 114 ? -11.324 -7.401 12.495 1.00 73.31 114 VAL A N 1
ATOM 942 C CA . VAL A 1 114 ? -10.248 -7.628 13.455 1.00 73.31 114 VAL A CA 1
ATOM 943 C C . VAL A 1 114 ? -10.393 -6.665 14.626 1.00 73.31 114 VAL A C 1
ATOM 945 O O . VAL A 1 114 ? -10.418 -5.454 14.430 1.00 73.31 114 VAL A O 1
ATOM 948 N N . ARG A 1 115 ? -10.428 -7.206 15.850 1.00 79.06 115 ARG A N 1
ATOM 949 C CA . ARG A 1 115 ? -10.482 -6.424 17.093 1.00 79.06 115 ARG A CA 1
ATOM 950 C C . ARG A 1 115 ? -9.219 -6.608 17.927 1.00 79.06 115 ARG A C 1
ATOM 952 O O . ARG A 1 115 ? -8.819 -7.731 18.216 1.00 79.06 115 ARG A O 1
ATOM 959 N N . GLY A 1 116 ? -8.611 -5.503 18.333 1.00 81.31 116 GLY A N 1
ATOM 960 C CA . GLY A 1 116 ? -7.395 -5.460 19.134 1.00 81.31 116 GLY A CA 1
ATOM 961 C C . GLY A 1 116 ? -6.100 -5.558 18.319 1.00 81.31 116 GLY A C 1
ATOM 962 O O . GLY A 1 116 ? -6.025 -6.152 17.238 1.00 81.31 116 GLY A O 1
ATOM 963 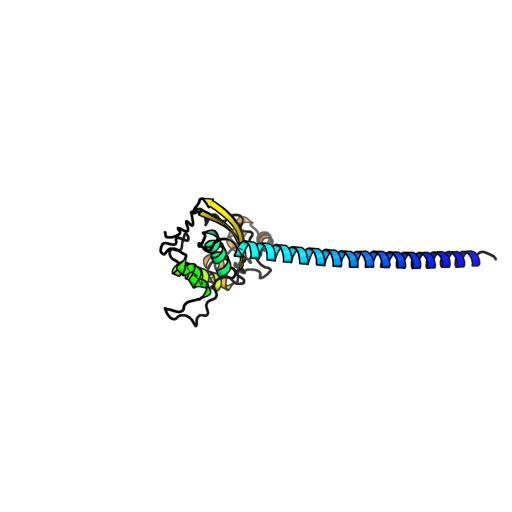N N . PHE A 1 117 ? -5.039 -4.980 18.884 1.00 84.19 117 PHE A N 1
ATOM 964 C CA . PHE A 1 117 ? -3.731 -4.838 18.237 1.00 84.19 117 PHE A CA 1
ATOM 965 C C . PHE A 1 117 ? -3.040 -6.174 17.907 1.00 84.19 117 PHE A C 1
ATOM 967 O O . PHE A 1 117 ? -2.414 -6.324 16.855 1.00 84.19 117 PHE A O 1
ATOM 974 N N . GLU A 1 118 ? -3.168 -7.176 18.779 1.00 85.19 118 GLU A N 1
ATOM 975 C CA . GLU A 1 118 ? -2.529 -8.483 18.570 1.00 85.19 118 GLU A CA 1
ATOM 976 C C . GLU A 1 118 ? -3.159 -9.248 17.397 1.00 85.19 118 GLU A C 1
ATOM 978 O O . GLU A 1 118 ? -2.449 -9.860 16.593 1.00 85.19 118 GLU A O 1
ATOM 983 N N . LEU A 1 119 ? -4.485 -9.163 17.231 1.00 83.06 119 LEU A N 1
ATOM 984 C CA . LEU A 1 119 ? -5.160 -9.761 16.078 1.00 83.06 119 LEU A CA 1
ATOM 985 C C . LEU A 1 119 ? -4.854 -8.996 14.786 1.00 83.06 119 LEU A C 1
ATOM 987 O O . LEU A 1 119 ? -4.653 -9.635 13.755 1.00 83.06 119 LEU A O 1
ATOM 991 N N . LEU A 1 120 ? -4.723 -7.664 14.837 1.00 84.25 120 LEU A N 1
ATOM 992 C CA . LEU A 1 120 ? -4.265 -6.855 13.697 1.00 84.25 120 LEU A CA 1
ATOM 993 C C . LEU A 1 120 ? -2.872 -7.293 13.235 1.00 84.25 120 LEU A C 1
ATOM 995 O O . LEU A 1 120 ? -2.647 -7.532 12.048 1.00 84.25 120 LEU A O 1
ATOM 999 N N . THR A 1 121 ? -1.953 -7.457 14.181 1.00 86.50 121 THR A N 1
ATOM 1000 C CA . THR A 1 121 ? -0.585 -7.916 13.923 1.00 86.50 121 THR A CA 1
ATOM 1001 C C . THR A 1 121 ? -0.577 -9.323 13.323 1.00 86.50 121 THR A C 1
ATOM 1003 O O . THR A 1 121 ? 0.085 -9.576 12.312 1.00 86.50 121 THR A O 1
ATOM 1006 N N . ARG A 1 122 ? -1.364 -10.245 13.893 1.00 84.50 122 ARG A N 1
ATOM 1007 C CA . ARG A 1 122 ? -1.532 -11.600 13.351 1.00 84.50 122 ARG A CA 1
ATOM 1008 C C . ARG A 1 122 ? -2.105 -11.576 11.934 1.00 84.50 122 ARG A C 1
ATOM 1010 O O . ARG A 1 122 ? -1.624 -12.331 11.093 1.00 84.50 122 ARG A O 1
ATOM 1017 N N . ASN A 1 123 ? -3.085 -10.719 11.660 1.00 83.50 123 ASN A N 1
ATOM 1018 C CA . ASN A 1 123 ? -3.685 -10.585 10.337 1.00 83.50 123 ASN A CA 1
ATOM 1019 C C . ASN A 1 123 ? -2.649 -10.140 9.296 1.00 83.50 123 ASN A C 1
ATOM 1021 O O . ASN A 1 123 ? -2.515 -10.784 8.260 1.00 83.50 123 ASN A O 1
ATOM 1025 N N . TRP A 1 124 ? -1.834 -9.125 9.603 1.00 87.81 124 TRP A N 1
ATOM 1026 C CA . TRP A 1 124 ? -0.733 -8.706 8.728 1.00 87.81 124 TRP A CA 1
ATOM 1027 C C . TRP A 1 124 ? 0.298 -9.808 8.498 1.00 87.81 124 TRP A C 1
ATOM 1029 O O . TRP A 1 124 ? 0.761 -9.982 7.371 1.00 87.81 124 TRP A O 1
ATOM 1039 N N . LYS A 1 125 ? 0.633 -10.582 9.536 1.00 85.56 125 LYS A N 1
ATOM 1040 C CA . LYS A 1 125 ? 1.539 -11.731 9.410 1.00 85.56 125 LYS A CA 1
ATOM 1041 C C . LYS A 1 125 ? 0.982 -12.775 8.441 1.00 85.56 125 LYS A C 1
ATOM 1043 O O . LYS A 1 125 ? 1.690 -13.208 7.539 1.00 85.56 125 LYS A O 1
ATOM 1048 N N . VAL A 1 126 ? -0.283 -13.152 8.612 1.00 81.56 126 VAL A N 1
ATOM 1049 C CA . VAL A 1 126 ? -0.967 -14.131 7.755 1.00 81.56 126 VAL A CA 1
ATOM 1050 C C . VAL A 1 126 ? -1.083 -13.611 6.319 1.00 81.56 126 VAL A C 1
ATOM 1052 O O . VAL A 1 126 ? -0.732 -14.319 5.380 1.00 81.56 126 VAL A O 1
ATOM 1055 N N . PHE A 1 127 ? -1.482 -12.352 6.140 1.00 82.50 127 PHE A N 1
ATOM 1056 C CA . PHE A 1 127 ? -1.559 -11.700 4.831 1.00 82.50 127 PHE A CA 1
ATOM 1057 C C . PHE A 1 127 ? -0.217 -11.749 4.087 1.00 82.50 127 PHE A C 1
ATOM 1059 O O . PHE A 1 127 ? -0.145 -12.153 2.928 1.00 82.50 127 PHE A O 1
ATOM 1066 N N . THR A 1 128 ? 0.863 -11.412 4.791 1.00 86.50 128 THR A N 1
ATOM 1067 C CA . THR A 1 128 ? 2.230 -11.375 4.250 1.00 86.50 128 THR A CA 1
ATOM 1068 C C . THR A 1 128 ? 2.819 -12.775 4.028 1.00 86.50 128 THR A C 1
ATOM 1070 O O . THR A 1 128 ? 3.750 -12.949 3.248 1.00 86.50 128 THR A O 1
ATOM 1073 N N . GLN A 1 129 ? 2.284 -13.795 4.701 1.00 85.00 129 GLN A N 1
ATOM 1074 C CA . GLN A 1 129 ? 2.655 -15.187 4.461 1.00 85.00 129 GLN A CA 1
ATOM 1075 C C . GLN A 1 129 ? 2.062 -15.709 3.147 1.00 85.00 129 GLN A C 1
ATOM 1077 O O . GLN A 1 129 ? 2.721 -16.473 2.442 1.00 85.00 129 GLN A O 1
ATOM 1082 N N . TYR A 1 130 ? 0.832 -15.309 2.818 1.00 81.06 130 TYR A N 1
ATOM 1083 C CA . TYR A 1 130 ? 0.153 -15.799 1.622 1.00 81.06 130 TYR A CA 1
ATOM 1084 C C . TYR A 1 130 ? 0.512 -15.033 0.357 1.00 81.06 130 TYR A C 1
ATOM 1086 O O . TYR A 1 130 ? 0.597 -15.651 -0.704 1.00 81.06 130 TYR A O 1
ATOM 1094 N N . PHE A 1 131 ? 0.719 -13.722 0.435 1.00 81.50 131 PHE A N 1
ATOM 1095 C CA . PHE A 1 131 ? 1.048 -12.894 -0.723 1.00 81.50 131 PHE A CA 1
ATOM 1096 C C . PHE A 1 131 ? 2.534 -12.542 -0.749 1.00 81.50 131 PHE A C 1
ATOM 1098 O O . PHE A 1 131 ? 3.115 -12.187 0.274 1.00 81.50 131 PHE A O 1
ATOM 1105 N N . LYS A 1 132 ? 3.153 -12.621 -1.932 1.00 81.31 132 LYS A N 1
ATOM 1106 C CA . LYS A 1 132 ? 4.530 -12.148 -2.138 1.00 81.31 132 LYS A CA 1
ATOM 1107 C C . LYS A 1 132 ? 4.535 -10.672 -2.524 1.00 81.31 132 LYS A C 1
ATOM 1109 O O . LYS A 1 132 ? 3.503 -10.135 -2.913 1.00 81.31 132 LYS A O 1
ATOM 1114 N N . ASP A 1 133 ? 5.696 -10.031 -2.398 1.00 80.94 133 ASP A N 1
ATOM 1115 C CA . ASP A 1 133 ? 5.941 -8.646 -2.831 1.00 80.94 133 ASP A CA 1
ATOM 1116 C C . ASP A 1 133 ? 4.889 -7.641 -2.332 1.00 80.94 133 ASP A C 1
ATOM 1118 O O . ASP A 1 133 ? 4.504 -6.709 -3.038 1.00 80.94 133 ASP A O 1
ATOM 1122 N N . VAL A 1 134 ? 4.407 -7.841 -1.099 1.00 82.81 134 VAL A N 1
ATOM 1123 C CA . VAL A 1 134 ? 3.423 -6.954 -0.474 1.00 82.81 134 VAL A CA 1
ATOM 1124 C C . VAL A 1 134 ? 3.999 -5.549 -0.382 1.00 82.81 134 VAL A C 1
ATOM 1126 O O . VAL A 1 134 ? 5.059 -5.335 0.209 1.00 82.81 134 VAL A O 1
ATOM 1129 N N . HIS A 1 135 ? 3.274 -4.577 -0.926 1.00 83.12 135 HIS A N 1
ATOM 1130 C CA . HIS A 1 135 ? 3.659 -3.180 -0.861 1.00 83.12 135 HIS A CA 1
ATOM 1131 C C . HIS A 1 135 ? 2.446 -2.258 -0.714 1.00 83.12 135 HIS A C 1
ATOM 1133 O O . HIS A 1 135 ? 1.629 -2.137 -1.622 1.00 83.12 135 HIS A O 1
ATOM 1139 N N . VAL A 1 136 ? 2.351 -1.556 0.412 1.00 82.31 136 VAL A N 1
ATOM 1140 C CA . VAL A 1 136 ? 1.273 -0.615 0.735 1.00 82.31 136 VAL A CA 1
ATOM 1141 C C . VAL A 1 136 ? 1.797 0.813 0.621 1.00 82.31 136 VAL A C 1
ATOM 1143 O O . VAL A 1 136 ? 2.731 1.206 1.313 1.00 82.31 136 VAL A O 1
ATOM 1146 N N . GLN A 1 137 ? 1.193 1.619 -0.245 1.00 80.75 137 GLN A N 1
ATOM 1147 C CA . GLN A 1 137 ? 1.537 3.027 -0.445 1.00 80.75 137 GLN A CA 1
ATOM 1148 C C . GLN A 1 137 ? 0.423 3.919 0.069 1.00 80.75 137 GLN A C 1
ATOM 1150 O O . GLN A 1 137 ? -0.673 3.899 -0.482 1.00 80.75 137 GLN A O 1
ATOM 1155 N N . LEU A 1 138 ? 0.722 4.763 1.055 1.00 82.12 138 LEU A N 1
ATOM 1156 C CA . LEU A 1 138 ? -0.149 5.877 1.418 1.00 82.12 138 LEU A CA 1
ATOM 1157 C C . LEU A 1 138 ? -0.086 6.944 0.317 1.00 82.12 138 LEU A C 1
ATOM 1159 O O . LEU A 1 138 ? 0.968 7.528 0.071 1.00 82.12 138 LEU A O 1
ATOM 1163 N N . ARG A 1 139 ? -1.206 7.170 -0.374 1.00 82.94 139 ARG A N 1
ATOM 1164 C CA . ARG A 1 139 ? -1.331 8.164 -1.450 1.00 82.94 139 ARG A CA 1
ATOM 1165 C C . ARG A 1 139 ? -1.804 9.505 -0.925 1.00 82.94 139 ARG A C 1
ATOM 1167 O O . ARG A 1 139 ? -1.254 10.534 -1.302 1.00 82.94 139 ARG A O 1
ATOM 1174 N N . ARG A 1 140 ? -2.830 9.480 -0.077 1.00 76.69 140 ARG A N 1
ATOM 1175 C CA . ARG A 1 140 ? -3.415 10.665 0.553 1.00 76.69 140 ARG A CA 1
ATOM 1176 C C . ARG A 1 140 ? -3.857 10.332 1.967 1.00 76.69 140 ARG A C 1
ATOM 1178 O O . ARG A 1 140 ? -4.260 9.202 2.233 1.00 76.69 140 ARG A O 1
ATOM 1185 N N . LEU A 1 141 ? -3.788 11.326 2.840 1.00 82.75 141 LEU A N 1
ATOM 1186 C CA . LEU A 1 141 ? -4.324 11.277 4.191 1.00 82.75 141 LEU A CA 1
ATOM 1187 C C . LEU A 1 141 ? -5.099 12.572 4.418 1.00 82.75 141 LEU A C 1
ATOM 1189 O O . LEU A 1 141 ? -4.521 13.655 4.370 1.00 82.75 141 LEU A O 1
ATOM 1193 N N . GLU A 1 142 ? -6.402 12.456 4.613 1.00 79.81 142 GLU A N 1
ATOM 1194 C CA . GLU A 1 142 ? -7.330 13.582 4.689 1.00 79.81 142 GLU A CA 1
ATOM 1195 C C . GLU A 1 142 ? -8.032 13.561 6.043 1.00 79.81 142 GLU A C 1
ATOM 1197 O O . GLU A 1 142 ? -8.381 12.497 6.553 1.00 79.81 142 GLU A O 1
ATOM 1202 N N . GLN A 1 143 ? -8.222 14.730 6.650 1.00 79.06 143 GLN A N 1
ATOM 1203 C CA . GLN A 1 143 ? -8.952 14.848 7.905 1.00 79.06 143 GLN A CA 1
ATOM 1204 C C . GLN A 1 143 ? -10.423 15.141 7.624 1.00 79.06 143 GLN A C 1
ATOM 1206 O O . GLN A 1 143 ? -10.747 16.097 6.926 1.00 79.06 143 GLN A O 1
ATOM 1211 N N . THR A 1 144 ? -11.309 14.319 8.181 1.00 74.94 144 THR A N 1
ATOM 1212 C CA . THR A 1 144 ? -12.766 14.481 8.034 1.00 74.94 144 THR A CA 1
ATOM 1213 C C . THR A 1 144 ? -13.388 15.112 9.277 1.00 74.94 144 THR A C 1
ATOM 1215 O O . THR A 1 144 ? -14.387 15.816 9.175 1.00 74.94 144 THR A O 1
ATOM 1218 N N . SER A 1 145 ? -12.795 14.889 10.454 1.00 76.00 145 SER A N 1
ATOM 1219 C CA . SER A 1 145 ? -13.176 15.544 11.710 1.00 76.00 145 SER A CA 1
ATOM 1220 C C . SER A 1 145 ? -11.971 15.676 12.644 1.00 76.00 145 SER A C 1
ATOM 1222 O O . SER A 1 145 ? -10.898 15.140 12.365 1.00 76.00 145 SER A O 1
ATOM 1224 N N . ASP A 1 146 ? -12.151 16.346 13.781 1.00 70.06 146 ASP A N 1
ATOM 1225 C CA . ASP A 1 146 ? -11.160 16.463 14.862 1.00 70.06 146 ASP A CA 1
ATOM 1226 C C . ASP A 1 146 ? -10.484 15.129 15.232 1.00 70.06 146 ASP A C 1
ATOM 1228 O O . ASP A 1 146 ? -9.286 15.101 15.513 1.00 70.06 146 ASP A O 1
ATOM 1232 N N . ARG A 1 147 ? -11.236 14.024 15.173 1.00 75.31 147 ARG A N 1
ATOM 1233 C CA . ARG A 1 147 ? -10.790 12.676 15.532 1.00 75.31 147 ARG A CA 1
ATOM 1234 C C . ARG A 1 147 ? -10.893 11.637 14.415 1.00 75.31 147 ARG A C 1
ATOM 1236 O O . ARG A 1 147 ? -10.910 10.441 14.693 1.00 75.31 147 ARG A O 1
ATOM 1243 N N . SER A 1 148 ? -10.987 12.064 13.157 1.00 75.56 148 SER A N 1
ATOM 1244 C CA . SER A 1 148 ? -11.195 11.142 12.037 1.00 75.56 148 SER A CA 1
ATOM 1245 C C . SER A 1 148 ? -10.310 11.472 10.850 1.00 75.56 148 SER A C 1
ATOM 1247 O O . SER A 1 148 ? -10.306 12.600 10.351 1.00 75.56 148 SER A O 1
ATOM 1249 N N . LEU A 1 149 ? -9.625 10.445 10.353 1.00 80.94 149 LEU A N 1
ATOM 1250 C CA . LEU A 1 149 ? -8.793 10.499 9.160 1.00 80.94 149 LEU A CA 1
ATOM 1251 C C . LEU A 1 149 ? -9.265 9.473 8.134 1.00 80.94 149 LEU A C 1
ATOM 1253 O O . LEU A 1 149 ? -9.680 8.372 8.492 1.00 80.94 149 LEU A O 1
ATOM 1257 N N . ILE A 1 150 ? -9.130 9.821 6.860 1.00 81.56 150 ILE A N 1
ATOM 1258 C CA . ILE A 1 150 ? -9.318 8.923 5.726 1.00 81.56 150 ILE A CA 1
ATOM 1259 C C . ILE A 1 150 ? -7.977 8.776 5.018 1.00 81.56 150 ILE A C 1
ATOM 1261 O O . ILE A 1 150 ? -7.369 9.756 4.587 1.00 81.56 150 ILE A O 1
ATOM 1265 N N . ALA A 1 151 ? -7.516 7.535 4.891 1.00 80.44 151 ALA A N 1
ATOM 1266 C CA . ALA A 1 151 ? -6.309 7.198 4.156 1.00 80.44 151 ALA A CA 1
ATOM 1267 C C . ALA A 1 151 ? -6.676 6.597 2.797 1.00 80.44 151 ALA A C 1
ATOM 1269 O O . ALA A 1 151 ? -7.374 5.591 2.720 1.00 80.44 151 ALA A O 1
ATOM 1270 N N . THR A 1 152 ? -6.169 7.189 1.718 1.00 80.12 152 THR A N 1
ATOM 1271 C CA . THR A 1 152 ? -6.190 6.574 0.387 1.00 80.12 152 THR A CA 1
ATOM 1272 C C . THR A 1 152 ? -4.889 5.813 0.191 1.00 80.12 152 THR A C 1
ATOM 1274 O O . THR A 1 152 ? -3.813 6.416 0.264 1.00 80.12 152 THR A O 1
ATOM 1277 N N . THR A 1 153 ? -4.963 4.515 -0.098 1.00 77.75 153 THR A N 1
ATOM 1278 C CA . THR A 1 153 ? -3.782 3.668 -0.289 1.00 77.75 153 THR A CA 1
ATOM 1279 C C . THR A 1 153 ? -3.796 2.926 -1.620 1.00 77.75 153 THR A C 1
ATOM 1281 O O . THR A 1 153 ? -4.835 2.716 -2.236 1.00 77.75 153 THR A O 1
ATOM 1284 N N . THR A 1 154 ? -2.613 2.535 -2.084 1.00 75.38 154 THR A N 1
ATOM 1285 C CA . THR A 1 154 ? -2.450 1.531 -3.140 1.00 75.38 154 THR A CA 1
ATOM 1286 C C . THR A 1 154 ? -1.744 0.333 -2.533 1.00 75.38 154 THR A C 1
ATOM 1288 O O . THR A 1 154 ? -0.640 0.488 -2.012 1.00 75.38 154 THR A O 1
ATOM 1291 N N . THR A 1 155 ? -2.359 -0.842 -2.613 1.00 78.94 155 THR A N 1
ATOM 1292 C CA . THR A 1 155 ? -1.756 -2.096 -2.158 1.00 78.94 155 THR A CA 1
ATOM 1293 C C . THR A 1 155 ? -1.407 -2.942 -3.371 1.00 78.94 155 THR A C 1
ATOM 1295 O O . THR A 1 155 ? -2.289 -3.324 -4.134 1.00 78.94 155 THR A O 1
ATOM 1298 N N 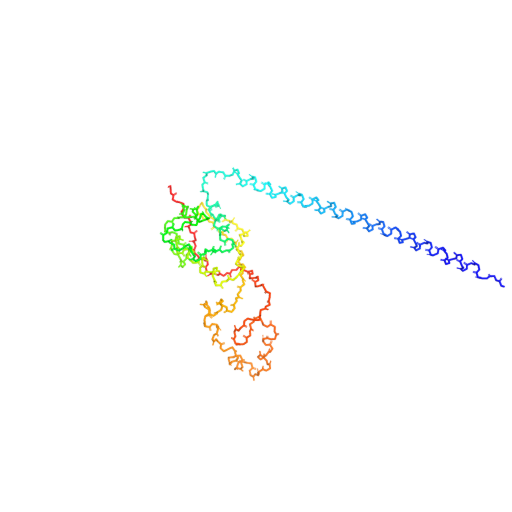. SER A 1 156 ? -0.123 -3.230 -3.535 1.00 79.19 156 SER A N 1
ATOM 1299 C CA . SER A 1 156 ? 0.402 -4.127 -4.560 1.00 79.19 156 SER A CA 1
ATOM 1300 C C . SER A 1 156 ? 0.785 -5.456 -3.922 1.00 79.19 156 SER A C 1
ATOM 1302 O O . SER A 1 156 ? 1.362 -5.472 -2.834 1.00 79.19 156 SER A O 1
ATOM 1304 N N . ILE A 1 157 ? 0.461 -6.555 -4.599 1.00 80.44 157 ILE A N 1
ATOM 1305 C CA . ILE A 1 157 ? 0.772 -7.919 -4.167 1.00 80.44 157 ILE A CA 1
ATOM 1306 C C . ILE A 1 157 ? 1.068 -8.803 -5.379 1.00 80.44 157 ILE A C 1
ATOM 1308 O O . ILE A 1 157 ? 0.517 -8.600 -6.461 1.00 80.44 157 ILE A O 1
ATOM 1312 N N . THR A 1 158 ? 1.872 -9.837 -5.163 1.00 75.38 158 THR A N 1
ATOM 1313 C CA . THR A 1 158 ? 2.060 -10.947 -6.096 1.00 75.38 158 THR A CA 1
ATOM 1314 C C . THR A 1 158 ? 1.227 -12.137 -5.623 1.00 75.38 158 THR A C 1
ATOM 1316 O O . THR A 1 158 ? 1.476 -12.707 -4.552 1.00 75.38 158 THR A O 1
ATOM 1319 N N . ILE A 1 159 ? 0.239 -12.529 -6.433 1.00 74.88 159 ILE A N 1
ATOM 1320 C CA . ILE A 1 159 ? -0.561 -13.740 -6.216 1.00 74.88 159 ILE A CA 1
ATOM 1321 C C . ILE A 1 159 ? 0.200 -14.930 -6.799 1.00 74.88 159 ILE A C 1
ATOM 1323 O O . ILE A 1 159 ? 0.607 -14.919 -7.957 1.00 74.88 159 ILE A O 1
ATOM 1327 N N . THR A 1 160 ? 0.401 -15.962 -5.986 1.00 73.44 160 THR A N 1
ATOM 1328 C CA . THR A 1 160 ? 1.095 -17.197 -6.378 1.00 73.44 160 THR A CA 1
ATOM 1329 C C . THR A 1 160 ? 0.150 -18.395 -6.298 1.00 73.44 160 THR A C 1
ATOM 1331 O O . THR A 1 160 ? -0.893 -18.318 -5.648 1.00 73.44 160 THR A O 1
ATOM 1334 N N . SER A 1 161 ? 0.535 -19.545 -6.862 1.00 74.50 161 SER A N 1
ATOM 1335 C CA . SER A 1 161 ? -0.223 -20.798 -6.693 1.00 74.50 161 SER A CA 1
ATOM 1336 C C . SER A 1 161 ? -0.407 -21.175 -5.215 1.00 74.50 161 SER A C 1
ATOM 1338 O O . SER A 1 161 ? -1.442 -21.718 -4.841 1.00 74.50 161 SER A O 1
ATOM 1340 N N . HIS A 1 162 ? 0.561 -20.840 -4.350 1.00 76.75 162 HIS A N 1
ATOM 1341 C CA . HIS A 1 162 ? 0.419 -20.989 -2.898 1.00 76.75 162 HIS A CA 1
ATOM 1342 C C . HIS A 1 162 ? -0.714 -20.104 -2.359 1.00 76.75 162 HIS A C 1
ATOM 1344 O O . HIS A 1 162 ? -1.589 -20.591 -1.648 1.00 76.75 162 HIS A O 1
ATOM 1350 N N . SER A 1 163 ? -0.744 -18.826 -2.743 1.00 74.38 163 SER A N 1
ATOM 1351 C CA . SER A 1 163 ? -1.807 -17.892 -2.358 1.00 74.38 163 SER A CA 1
ATOM 1352 C C . SER A 1 163 ? -3.187 -18.439 -2.745 1.00 74.38 163 SER A C 1
ATOM 1354 O O . SER A 1 163 ? -4.077 -18.501 -1.902 1.00 74.38 163 SER A O 1
ATOM 1356 N N . LEU A 1 164 ? -3.347 -18.908 -3.988 1.00 71.44 164 LEU A N 1
ATOM 1357 C CA . LEU A 1 164 ? -4.614 -19.457 -4.480 1.00 71.44 164 LEU A CA 1
ATOM 1358 C C . LEU A 1 164 ? -5.045 -20.717 -3.733 1.00 71.44 164 LEU A C 1
ATOM 1360 O O . LEU A 1 164 ? -6.173 -20.790 -3.256 1.00 71.44 164 LEU A O 1
ATOM 1364 N N . ARG A 1 165 ? -4.134 -21.681 -3.570 1.00 72.19 165 ARG A N 1
ATOM 1365 C CA . ARG A 1 165 ? -4.437 -22.965 -2.929 1.00 72.19 165 ARG A CA 1
ATOM 1366 C C . ARG A 1 165 ? -4.921 -22.814 -1.486 1.00 72.19 165 ARG A C 1
ATOM 1368 O O . ARG A 1 165 ? -5.764 -23.594 -1.055 1.00 72.19 165 ARG A O 1
ATOM 1375 N N . TYR A 1 166 ? -4.368 -21.860 -0.737 1.00 71.81 166 TYR A N 1
ATOM 1376 C CA . TYR A 1 166 ? -4.621 -21.745 0.703 1.00 71.81 166 TYR A CA 1
ATOM 1377 C C . TYR A 1 166 ? -5.610 -20.640 1.088 1.00 71.81 166 TYR A C 1
ATOM 1379 O O . TYR A 1 166 ? -6.315 -20.801 2.080 1.00 71.81 166 TYR A O 1
ATOM 1387 N N . MET A 1 167 ? -5.694 -19.541 0.330 1.00 69.00 167 MET A N 1
ATOM 1388 C CA . MET A 1 167 ? -6.631 -18.443 0.622 1.00 69.00 167 MET A CA 1
ATOM 1389 C C . MET A 1 167 ? -7.906 -18.499 -0.213 1.00 69.00 167 MET A C 1
ATOM 1391 O O . MET A 1 167 ? -8.951 -18.053 0.252 1.00 69.00 167 MET A O 1
ATOM 1395 N N . LEU A 1 168 ? -7.832 -19.038 -1.433 1.00 63.91 168 LEU A N 1
ATOM 1396 C CA . LEU A 1 168 ? -8.957 -19.127 -2.365 1.00 63.91 168 LEU A CA 1
ATOM 1397 C C . LEU A 1 168 ? -9.192 -20.586 -2.796 1.00 63.91 168 LEU A C 1
ATOM 1399 O O . LEU A 1 168 ? -9.217 -20.873 -3.994 1.00 63.91 168 LEU A O 1
ATOM 1403 N N . PRO A 1 169 ? -9.378 -21.527 -1.847 1.00 60.81 169 PRO A N 1
ATOM 1404 C CA . PRO A 1 169 ? -9.480 -22.952 -2.161 1.00 60.81 169 PRO A CA 1
ATOM 1405 C C . PRO A 1 169 ? -10.623 -23.253 -3.138 1.00 60.81 169 PRO A C 1
ATOM 1407 O O . PRO A 1 169 ? -10.483 -24.122 -3.988 1.00 60.81 169 PRO A O 1
ATOM 1410 N N . ASN A 1 170 ? -11.714 -22.484 -3.079 1.00 58.44 170 ASN A N 1
ATOM 1411 C CA . ASN A 1 170 ? -12.849 -22.641 -3.991 1.00 58.44 170 ASN A CA 1
ATOM 1412 C C . ASN A 1 170 ? -12.534 -22.182 -5.421 1.00 58.44 170 ASN A C 1
ATOM 1414 O O . ASN A 1 170 ? -13.121 -22.706 -6.359 1.00 58.44 170 ASN A O 1
ATOM 1418 N N . LEU A 1 171 ? -11.612 -21.227 -5.595 1.00 59.62 171 LEU A N 1
ATOM 1419 C CA . LEU A 1 171 ? -11.146 -20.836 -6.923 1.00 59.62 171 LEU A CA 1
ATOM 1420 C C . LEU A 1 171 ? -10.237 -21.925 -7.496 1.00 59.62 171 LEU A C 1
ATOM 1422 O O . LEU A 1 171 ? -10.379 -22.265 -8.650 1.00 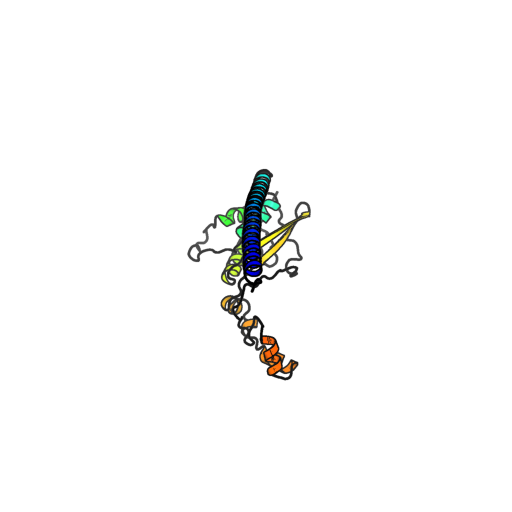59.62 171 LEU A O 1
ATOM 1426 N N . ALA A 1 172 ? -9.375 -22.545 -6.687 1.00 59.81 172 ALA A N 1
ATOM 1427 C CA . ALA A 1 172 ? -8.465 -23.601 -7.147 1.00 59.81 172 ALA A CA 1
ATOM 1428 C C . ALA A 1 172 ? -9.155 -24.916 -7.580 1.00 59.81 172 ALA A C 1
ATOM 1430 O O . ALA A 1 172 ? -8.491 -25.798 -8.116 1.00 59.81 172 ALA A O 1
ATOM 1431 N N . VAL A 1 173 ? -10.454 -25.076 -7.305 1.00 59.56 173 VAL A N 1
ATOM 1432 C CA . VAL A 1 173 ? -11.235 -26.294 -7.601 1.00 59.56 173 VAL A CA 1
ATOM 1433 C C . VAL A 1 173 ? -12.344 -26.022 -8.629 1.00 59.56 173 VAL A C 1
ATOM 1435 O O . VAL A 1 173 ? -13.055 -26.940 -9.028 1.00 59.56 173 VAL A O 1
ATOM 1438 N N . ALA A 1 174 ? -12.512 -24.775 -9.078 1.00 65.31 174 ALA A N 1
ATOM 1439 C CA . ALA A 1 174 ? -13.554 -24.438 -10.037 1.00 65.31 174 ALA A CA 1
ATOM 1440 C C . ALA A 1 174 ? -13.188 -24.943 -11.444 1.00 65.31 174 ALA A C 1
ATOM 1442 O O . ALA A 1 174 ? -12.163 -24.563 -12.005 1.00 65.31 174 ALA A O 1
ATOM 1443 N N . ASP A 1 175 ? -14.048 -25.780 -12.026 1.00 72.62 175 ASP A N 1
ATOM 1444 C CA . ASP A 1 175 ? -14.010 -26.080 -13.457 1.00 72.62 175 ASP A CA 1
ATOM 1445 C C . ASP A 1 175 ? -14.642 -24.903 -14.210 1.00 72.62 175 ASP A C 1
ATOM 1447 O O . ASP A 1 175 ? -15.863 -24.730 -14.195 1.00 72.62 175 ASP A O 1
ATOM 1451 N N . MET A 1 176 ? -13.811 -24.058 -14.828 1.00 75.81 176 MET A N 1
ATOM 1452 C CA . MET A 1 176 ? -14.308 -22.944 -15.637 1.00 75.81 176 MET A CA 1
ATOM 1453 C C . MET A 1 176 ? -14.726 -23.380 -17.047 1.00 75.81 176 MET A C 1
ATOM 1455 O O . MET A 1 176 ? -15.446 -22.639 -17.714 1.00 75.81 176 MET A O 1
ATOM 1459 N N . ILE A 1 177 ? -14.302 -24.560 -17.516 1.00 81.75 177 ILE A N 1
ATOM 1460 C CA . ILE A 1 177 ? -14.584 -25.031 -18.878 1.00 81.75 177 ILE A CA 1
ATOM 1461 C C . ILE A 1 177 ? -16.051 -25.417 -19.014 1.00 81.75 177 ILE A C 1
ATOM 1463 O O . ILE A 1 177 ? -16.705 -24.951 -19.944 1.00 81.75 177 ILE A O 1
ATOM 1467 N N . ALA A 1 178 ? -16.578 -26.229 -18.096 1.00 81.50 178 ALA A N 1
ATOM 1468 C CA . ALA A 1 178 ? -17.957 -26.710 -18.166 1.00 81.50 178 ALA A CA 1
ATOM 1469 C C . ALA A 1 178 ? -19.014 -25.583 -18.285 1.00 81.50 178 ALA A C 1
ATOM 1471 O O . ALA A 1 178 ? -19.790 -25.617 -19.243 1.00 81.50 178 ALA A O 1
ATOM 1472 N N . PRO A 1 179 ? -19.040 -24.551 -17.412 1.00 81.12 179 PRO A N 1
ATOM 1473 C CA . PRO A 1 179 ? -20.031 -23.478 -17.515 1.00 81.12 179 PRO A CA 1
ATOM 1474 C C . PRO A 1 179 ? -19.812 -22.570 -18.734 1.00 81.12 179 PRO A C 1
ATOM 1476 O O . PRO A 1 179 ? -20.777 -22.084 -19.321 1.00 81.12 179 PRO A O 1
ATOM 1479 N N . LEU A 1 180 ? -18.563 -22.331 -19.149 1.00 82.12 180 LEU A N 1
ATOM 1480 C CA . LEU A 1 180 ? -18.294 -21.523 -20.343 1.00 82.12 180 LEU A CA 1
ATOM 1481 C C . LEU A 1 180 ? -18.681 -22.263 -21.626 1.00 82.12 180 LEU A C 1
ATOM 1483 O O . LEU A 1 180 ? -19.174 -21.633 -22.556 1.00 82.12 180 LEU A O 1
ATOM 1487 N N . LEU A 1 181 ? -18.513 -23.585 -21.669 1.00 85.19 181 LEU A N 1
ATOM 1488 C CA . LEU A 1 181 ? -18.938 -24.406 -22.798 1.00 85.19 181 LEU A CA 1
ATOM 1489 C C . LEU A 1 181 ? -20.466 -24.452 -22.920 1.00 85.19 181 LEU A C 1
ATOM 1491 O O . LEU A 1 181 ? -20.978 -24.399 -24.034 1.00 85.19 181 LEU A O 1
ATOM 1495 N N . GLU A 1 182 ? -21.192 -24.491 -21.799 1.00 87.12 182 GLU A N 1
ATOM 1496 C CA . GLU A 1 182 ? -22.657 -24.381 -21.790 1.00 87.12 182 GLU A CA 1
ATOM 1497 C C . GLU A 1 182 ? -23.130 -23.016 -22.321 1.00 87.12 182 GLU A C 1
ATOM 1499 O O . GLU A 1 182 ? -24.062 -22.950 -23.121 1.00 87.12 182 GLU A O 1
ATOM 1504 N N . CYS A 1 183 ? -22.453 -21.931 -21.935 1.00 86.88 183 CYS A N 1
ATOM 1505 C CA . CYS A 1 183 ? -22.793 -20.573 -22.368 1.00 86.88 183 CYS A CA 1
ATOM 1506 C C . CYS A 1 183 ? -22.424 -20.272 -23.829 1.00 86.88 183 CYS A C 1
ATOM 1508 O O . CYS A 1 183 ? -23.176 -19.589 -24.522 1.00 86.88 183 CYS A O 1
ATOM 1510 N N . LEU A 1 184 ? -21.248 -20.713 -24.280 1.00 87.06 184 LEU A N 1
ATOM 1511 C CA . LEU A 1 184 ? -20.689 -20.349 -25.587 1.00 87.06 184 LEU A CA 1
ATOM 1512 C C . LEU A 1 184 ? -20.986 -21.396 -26.666 1.00 87.06 184 LEU A C 1
ATOM 1514 O O . LEU A 1 184 ? -20.902 -21.099 -27.852 1.00 87.06 184 LEU A O 1
ATOM 1518 N N . GLY A 1 185 ? -21.343 -22.621 -26.275 1.00 88.06 185 GLY A N 1
ATOM 1519 C CA . GLY A 1 185 ? -21.728 -23.695 -27.190 1.00 88.06 185 GLY A CA 1
ATOM 1520 C C . GLY A 1 185 ? -20.577 -24.305 -27.998 1.00 88.06 185 GLY A C 1
ATOM 1521 O O . GLY A 1 185 ? -20.806 -25.265 -28.734 1.00 88.06 185 GLY A O 1
ATOM 1522 N N . SER A 1 186 ? -19.346 -23.797 -27.871 1.00 93.69 186 SER A N 1
ATOM 1523 C CA . SER A 1 186 ? -18.175 -24.320 -28.579 1.00 93.69 186 SER A CA 1
ATOM 1524 C C . SER A 1 186 ? -16.896 -24.226 -27.740 1.00 93.69 186 SER A C 1
ATOM 1526 O O . SER A 1 186 ? -16.682 -23.275 -26.991 1.00 93.69 186 SER A O 1
ATOM 1528 N N . LEU A 1 187 ? -16.016 -25.224 -27.873 1.00 86.62 187 LEU A N 1
ATOM 1529 C CA . LEU A 1 187 ? -14.714 -25.224 -27.195 1.00 86.62 187 LEU A CA 1
ATOM 1530 C C . LEU A 1 187 ? -13.742 -24.204 -27.815 1.00 86.62 187 LEU A C 1
ATOM 1532 O O . LEU A 1 187 ? -12.824 -23.740 -27.142 1.00 86.62 187 LEU A O 1
ATOM 1536 N N . GLU A 1 188 ? -13.952 -23.845 -29.083 1.00 89.31 188 GLU A N 1
ATOM 1537 C CA . GLU A 1 188 ? -13.164 -22.830 -29.785 1.00 89.31 188 GLU A CA 1
ATOM 1538 C C . GLU A 1 188 ? -13.388 -21.447 -29.160 1.00 89.31 188 GLU A C 1
ATOM 1540 O O . GLU A 1 188 ? -12.423 -20.778 -28.791 1.00 89.31 188 GLU A O 1
ATOM 1545 N N . ASP A 1 189 ? -14.645 -21.080 -28.896 1.00 86.06 189 ASP A N 1
ATOM 1546 C CA . ASP A 1 189 ? -14.989 -19.822 -28.226 1.00 86.06 189 ASP A CA 1
ATOM 1547 C C . ASP A 1 189 ? -14.516 -19.801 -26.768 1.00 86.06 189 ASP A C 1
ATOM 1549 O O . ASP A 1 189 ? -13.997 -18.788 -26.294 1.00 86.06 189 ASP A O 1
ATOM 1553 N N . VAL A 1 190 ? -14.608 -20.934 -26.060 1.00 83.81 190 VAL A N 1
ATOM 1554 C CA . VAL A 1 190 ? -14.026 -21.074 -24.714 1.00 83.81 190 VAL A CA 1
ATOM 1555 C C . VAL A 1 190 ? -12.511 -20.846 -24.758 1.00 83.81 190 VAL A C 1
ATOM 1557 O O . VAL A 1 190 ? -11.979 -20.121 -23.922 1.00 83.81 190 VAL A O 1
ATOM 1560 N N . SER A 1 191 ? -11.799 -21.394 -25.749 1.00 85.50 191 SER A N 1
ATOM 1561 C CA . SER A 1 191 ? -10.354 -21.179 -25.903 1.00 85.50 191 SER A CA 1
ATOM 1562 C C . SER A 1 191 ? -10.000 -19.711 -26.158 1.00 85.50 191 SER A C 1
ATOM 1564 O O . SER A 1 191 ? -8.959 -19.251 -25.683 1.00 85.50 191 SER A O 1
ATOM 1566 N N . LEU A 1 192 ? -10.845 -18.965 -26.878 1.00 84.81 192 LEU A N 1
ATOM 1567 C CA . LEU A 1 192 ? -10.641 -17.534 -27.123 1.00 84.81 192 LEU A CA 1
ATOM 1568 C C . LEU A 1 192 ? -10.733 -16.709 -25.832 1.00 84.81 192 LEU A C 1
ATOM 1570 O O . LEU A 1 192 ? -9.934 -15.790 -25.648 1.00 84.81 192 LEU A O 1
ATOM 1574 N N . VAL A 1 193 ? -11.630 -17.070 -24.904 1.00 82.31 193 VAL A N 1
ATOM 1575 C CA . VAL A 1 193 ? -11.741 -16.411 -23.585 1.00 82.31 193 VAL A CA 1
ATOM 1576 C C . VAL A 1 193 ? -10.418 -16.473 -22.815 1.00 82.31 193 VAL A C 1
ATOM 1578 O O . VAL A 1 193 ? -10.049 -15.513 -22.138 1.00 82.31 193 VAL A O 1
ATOM 1581 N N . PHE A 1 194 ? -9.669 -17.571 -22.954 1.00 82.88 194 PHE A N 1
ATOM 1582 C CA . PHE A 1 194 ? -8.417 -17.788 -22.228 1.00 82.88 194 PHE A CA 1
ATOM 1583 C C . PHE A 1 194 ? -7.147 -17.421 -23.008 1.00 82.88 194 PHE A C 1
ATOM 1585 O O . PHE A 1 19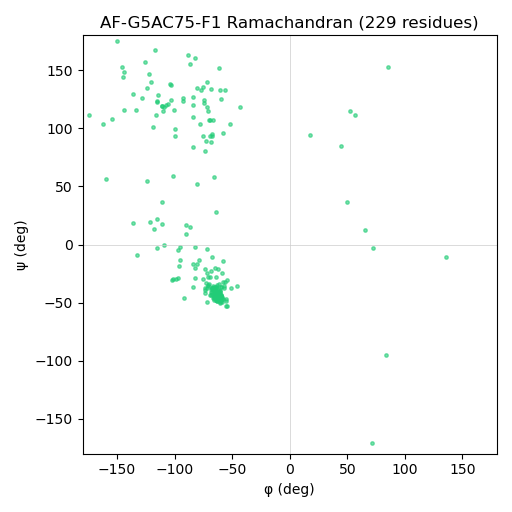4 ? -6.063 -17.442 -22.427 1.00 82.88 194 PHE A O 1
ATOM 1592 N N . GLN A 1 195 ? -7.244 -17.032 -24.284 1.00 78.50 195 GLN A N 1
ATOM 1593 C CA . GLN A 1 195 ? -6.085 -16.837 -25.170 1.00 78.50 195 GLN A CA 1
ATOM 1594 C C . GLN A 1 195 ? -5.074 -15.789 -24.664 1.00 78.50 195 GLN A C 1
ATOM 1596 O O . GLN A 1 195 ? -3.894 -15.873 -24.991 1.00 78.50 195 GLN A O 1
ATOM 1601 N N . ASN A 1 196 ? -5.516 -14.840 -23.833 1.00 69.12 196 ASN A N 1
ATOM 1602 C CA . ASN A 1 196 ? -4.664 -13.868 -23.132 1.00 69.12 196 ASN A CA 1
ATOM 1603 C C . ASN A 1 196 ? -5.071 -13.688 -21.660 1.00 69.12 196 ASN A C 1
ATOM 1605 O O . ASN A 1 196 ? -4.759 -12.671 -21.038 1.00 69.12 196 ASN A O 1
ATOM 1609 N N . ALA A 1 197 ? -5.828 -14.635 -21.107 1.00 70.06 197 ALA A N 1
ATOM 1610 C CA . ALA A 1 197 ? -6.234 -14.548 -19.718 1.00 70.06 197 ALA A CA 1
ATOM 1611 C C . ALA A 1 197 ? -5.026 -14.811 -18.811 1.00 70.06 197 ALA A C 1
ATOM 1613 O O . ALA A 1 197 ? -4.229 -15.718 -19.042 1.00 70.06 197 ALA A O 1
ATOM 1614 N N . LEU A 1 198 ? -4.924 -14.041 -17.727 1.00 63.50 198 LEU A N 1
ATOM 1615 C CA . LEU A 1 198 ? -3.928 -14.283 -16.677 1.00 63.50 198 LEU A CA 1
ATOM 1616 C C . LEU A 1 198 ? -4.260 -15.521 -15.832 1.00 63.50 198 LEU A C 1
ATOM 1618 O O . LEU A 1 198 ? -3.484 -15.891 -14.958 1.00 63.50 198 LEU A O 1
ATOM 1622 N N . ILE A 1 199 ? -5.408 -16.151 -16.081 1.00 67.94 199 ILE A N 1
ATOM 1623 C CA . ILE A 1 199 ? -5.876 -17.371 -15.436 1.00 67.94 199 ILE A CA 1
ATOM 1624 C C . ILE A 1 199 ? -6.166 -18.416 -16.511 1.00 67.94 199 ILE A C 1
ATOM 1626 O O . ILE A 1 199 ? -6.759 -18.112 -17.539 1.00 67.94 199 ILE A O 1
ATOM 1630 N N . GLN A 1 200 ? -5.708 -19.634 -16.280 1.00 73.00 200 GLN A N 1
ATOM 1631 C CA . GLN A 1 200 ? -5.988 -20.816 -17.071 1.00 73.00 200 GLN A CA 1
ATOM 1632 C C . GLN A 1 200 ? -7.344 -21.403 -16.645 1.00 73.00 200 GLN A C 1
ATOM 1634 O O . GLN A 1 200 ? -7.829 -21.111 -15.548 1.00 73.00 200 GLN A O 1
ATOM 1639 N N . PRO A 1 201 ? -7.971 -22.242 -17.482 1.00 66.25 201 PRO A N 1
ATOM 1640 C CA . PRO A 1 201 ? -9.303 -22.772 -17.195 1.00 66.25 201 PRO A CA 1
ATOM 1641 C C . PRO A 1 201 ? -9.397 -23.694 -15.970 1.00 66.25 201 PRO A C 1
ATOM 1643 O O . PRO A 1 201 ? -10.475 -23.870 -15.411 1.00 66.25 201 PRO A O 1
ATOM 1646 N N . ASP A 1 202 ? -8.271 -24.263 -15.541 1.00 64.38 202 ASP A N 1
ATOM 1647 C CA . ASP A 1 202 ? -8.103 -25.024 -14.295 1.00 64.38 202 ASP A CA 1
ATOM 1648 C C . ASP A 1 202 ? -7.777 -24.118 -13.089 1.00 64.38 202 ASP A C 1
ATOM 1650 O O . ASP A 1 202 ? -7.312 -24.575 -12.045 1.00 64.38 202 ASP A O 1
ATOM 1654 N N . CYS A 1 203 ? -8.004 -22.814 -13.252 1.00 58.50 203 CYS A N 1
ATOM 1655 C CA . CYS A 1 203 ? -7.760 -21.758 -12.280 1.00 58.50 203 CYS A CA 1
ATOM 1656 C C . CYS A 1 203 ? -6.285 -21.519 -11.920 1.00 58.50 203 CYS A C 1
ATOM 1658 O O . CYS A 1 203 ? -5.995 -20.780 -10.971 1.00 58.50 203 CYS A O 1
ATOM 1660 N N . ASN A 1 204 ? -5.337 -22.077 -12.679 1.00 61.66 204 ASN A N 1
ATOM 1661 C CA . ASN A 1 204 ? -3.923 -21.748 -12.525 1.00 61.66 204 ASN A CA 1
ATOM 1662 C C . ASN A 1 204 ? -3.614 -20.372 -13.118 1.00 61.66 204 ASN A C 1
ATOM 1664 O O . ASN A 1 204 ? -4.037 -20.051 -14.217 1.00 61.66 204 ASN A O 1
ATOM 1668 N N . LEU A 1 205 ? -2.847 -19.531 -12.424 1.00 58.12 205 LEU A N 1
ATOM 1669 C CA . LEU A 1 205 ? -2.433 -18.251 -13.003 1.00 58.12 205 LEU A CA 1
ATOM 1670 C C . LEU A 1 205 ? -1.303 -18.467 -14.009 1.00 58.12 205 LEU A C 1
ATOM 1672 O O . LEU A 1 205 ? -0.301 -19.115 -13.696 1.00 58.12 205 LEU A O 1
ATOM 1676 N N . VAL A 1 206 ? -1.429 -17.857 -15.184 1.00 56.06 206 VAL A N 1
ATOM 1677 C CA . VAL A 1 206 ? -0.310 -17.692 -16.108 1.00 56.06 206 VAL A CA 1
ATOM 1678 C C . VAL A 1 206 ? 0.635 -16.688 -15.452 1.00 56.06 206 VAL A C 1
ATOM 1680 O O . VAL A 1 206 ? 0.309 -15.510 -15.318 1.00 56.06 206 VAL A O 1
ATOM 1683 N N . ILE A 1 207 ? 1.780 -17.165 -14.954 1.00 49.78 207 ILE A N 1
ATOM 1684 C CA . ILE A 1 207 ? 2.765 -16.328 -14.259 1.00 49.78 207 ILE A CA 1
ATOM 1685 C C . ILE A 1 207 ? 3.374 -15.357 -15.280 1.00 49.78 207 ILE A C 1
ATOM 1687 O O . ILE A 1 207 ? 4.335 -15.679 -15.974 1.00 49.78 207 ILE A O 1
ATOM 1691 N N . GLY A 1 208 ? 2.785 -14.167 -15.355 1.00 41.06 208 GLY A N 1
ATOM 1692 C CA . GLY A 1 208 ? 3.198 -13.055 -16.196 1.00 41.06 208 GLY A CA 1
ATOM 1693 C C . GLY A 1 208 ? 2.732 -11.744 -15.568 1.00 41.06 208 GLY A C 1
ATOM 1694 O O . GLY A 1 208 ? 1.545 -11.459 -15.538 1.00 41.06 208 GLY A O 1
ATOM 1695 N N . GLU A 1 209 ? 3.705 -11.003 -15.039 1.00 36.62 209 GLU A N 1
ATOM 1696 C CA . GLU A 1 209 ? 3.680 -9.597 -14.607 1.00 36.62 209 GLU A CA 1
ATOM 1697 C C . GLU A 1 209 ? 2.646 -9.137 -13.553 1.00 36.62 209 GLU A C 1
ATOM 1699 O O . GLU A 1 209 ? 1.448 -9.013 -13.774 1.00 36.62 209 GLU A O 1
ATOM 1704 N N . HIS A 1 210 ? 3.203 -8.804 -12.380 1.00 38.88 210 HIS A N 1
ATOM 1705 C CA . HIS A 1 210 ? 2.796 -7.771 -11.421 1.00 38.88 210 HIS A CA 1
ATOM 1706 C C . HIS A 1 210 ? 1.354 -7.242 -11.566 1.00 38.88 210 HIS A C 1
ATOM 1708 O O . HIS A 1 210 ? 1.093 -6.255 -12.257 1.00 38.88 210 HIS A O 1
ATOM 1714 N N . LEU A 1 211 ? 0.418 -7.824 -10.813 1.00 36.84 211 LEU A N 1
ATOM 1715 C CA . LEU A 1 211 ? -0.918 -7.251 -10.666 1.00 36.84 211 LEU A CA 1
ATOM 1716 C C . LEU A 1 211 ? -0.816 -5.930 -9.889 1.00 36.84 211 LEU A C 1
ATOM 1718 O O . LEU A 1 211 ? -0.791 -5.897 -8.659 1.00 36.84 211 LEU A O 1
ATOM 1722 N N . SER A 1 212 ? -0.740 -4.814 -10.613 1.00 33.69 212 SER A N 1
ATOM 1723 C CA . SER A 1 212 ? -0.996 -3.492 -10.043 1.00 33.69 212 SER A CA 1
ATOM 1724 C C . SER A 1 212 ? -2.503 -3.251 -10.053 1.00 33.69 212 SER A C 1
ATOM 1726 O O . SER A 1 212 ? -3.068 -2.658 -10.967 1.00 33.69 212 SER A O 1
ATOM 1728 N N . GLN A 1 213 ? -3.198 -3.756 -9.035 1.00 35.94 213 GLN A N 1
ATOM 1729 C CA . GLN A 1 213 ? -4.567 -3.312 -8.814 1.00 35.94 213 GLN A CA 1
ATOM 1730 C C . GLN A 1 213 ? -4.524 -1.861 -8.323 1.00 35.94 213 GLN A C 1
ATOM 1732 O O . GLN A 1 213 ? -4.159 -1.572 -7.182 1.00 35.94 213 GLN A O 1
ATOM 1737 N N . GLN A 1 214 ? -4.916 -0.926 -9.190 1.00 30.78 214 GLN A N 1
ATOM 1738 C CA . GLN A 1 214 ? -5.455 0.348 -8.730 1.00 30.78 214 GLN A CA 1
ATOM 1739 C C . GLN A 1 214 ? -6.804 0.052 -8.079 1.00 30.78 214 GLN A C 1
ATOM 1741 O O . GLN A 1 214 ? -7.842 0.035 -8.732 1.00 30.78 214 GLN A O 1
ATOM 1746 N N . CYS A 1 215 ? -6.781 -0.242 -6.784 1.00 32.56 215 CYS A N 1
ATOM 1747 C CA . CYS A 1 215 ? -7.997 -0.359 -6.001 1.00 32.56 215 CYS A CA 1
ATOM 1748 C C . CYS A 1 215 ? -8.552 1.058 -5.790 1.00 32.56 215 CYS A C 1
ATOM 1750 O O . CYS A 1 215 ? -8.148 1.757 -4.864 1.00 32.56 215 CYS A O 1
ATOM 1752 N N . THR A 1 216 ? -9.393 1.533 -6.713 1.00 31.84 216 THR A N 1
ATOM 1753 C CA . THR A 1 216 ? -10.051 2.847 -6.608 1.00 31.84 216 THR A CA 1
ATOM 1754 C C . THR A 1 216 ? -11.322 2.816 -5.769 1.00 31.84 216 THR A C 1
ATOM 1756 O O . THR A 1 216 ? -11.745 3.868 -5.309 1.00 31.84 216 THR A O 1
ATOM 1759 N N . SER A 1 217 ? -11.904 1.649 -5.504 1.00 32.06 217 SER A N 1
ATOM 1760 C CA . SER A 1 217 ? -12.932 1.454 -4.481 1.00 32.06 217 SER A CA 1
ATOM 1761 C C . SER A 1 217 ? -13.240 -0.037 -4.403 1.00 32.06 217 SER A C 1
ATOM 1763 O O . SER A 1 217 ? -13.783 -0.610 -5.342 1.00 32.06 217 SER A O 1
ATOM 1765 N N . LEU A 1 218 ? -12.871 -0.685 -3.305 1.00 29.19 218 LEU A N 1
ATOM 1766 C CA . LEU A 1 218 ? -13.528 -1.912 -2.874 1.00 29.19 218 LEU A CA 1
ATOM 1767 C C . LEU A 1 218 ? -14.166 -1.561 -1.535 1.00 29.19 218 LEU A C 1
ATOM 1769 O O . LEU A 1 218 ? -13.461 -1.264 -0.568 1.00 29.19 218 LEU A O 1
ATOM 1773 N N . GLU A 1 219 ? -15.496 -1.530 -1.518 1.00 29.64 219 GLU A N 1
ATOM 1774 C CA . GLU A 1 219 ? -16.371 -1.205 -0.388 1.00 29.64 219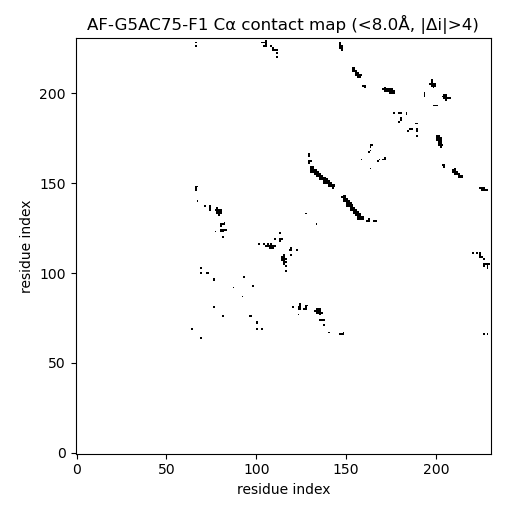 GLU A CA 1
ATOM 1775 C C . GLU A 1 219 ? -16.285 -2.248 0.747 1.00 29.64 219 GLU A C 1
ATOM 1777 O O . GLU A 1 219 ? -17.275 -2.845 1.149 1.00 29.64 219 GLU A O 1
ATOM 1782 N N . TRP A 1 220 ? -15.085 -2.466 1.289 1.00 29.53 220 TRP A N 1
ATOM 1783 C CA . TRP A 1 220 ? -14.852 -3.203 2.538 1.00 29.53 220 TRP A CA 1
ATOM 1784 C C . TRP A 1 220 ? -14.402 -2.281 3.686 1.00 29.53 220 TRP A C 1
ATOM 1786 O O . TRP A 1 220 ? -14.203 -2.748 4.802 1.00 29.53 220 TRP A O 1
ATOM 1796 N N . TRP A 1 221 ? -14.263 -0.970 3.438 1.00 26.55 221 TRP A N 1
ATOM 1797 C CA . TRP A 1 221 ? -13.835 0.037 4.427 1.00 26.55 221 TRP A CA 1
ATOM 1798 C C . TRP A 1 221 ? -14.881 1.121 4.720 1.00 26.55 221 TRP A C 1
ATOM 1800 O O . TRP A 1 221 ? -14.581 2.128 5.363 1.00 26.55 221 TRP A O 1
ATOM 1810 N N . THR A 1 222 ? -16.133 0.936 4.308 1.00 28.47 222 THR A N 1
ATOM 1811 C CA . THR A 1 222 ? -17.229 1.851 4.655 1.00 28.47 222 THR A CA 1
ATOM 1812 C C . THR A 1 222 ? -17.783 1.587 6.051 1.00 28.47 222 THR A C 1
ATOM 1814 O O . THR A 1 222 ? -18.989 1.492 6.226 1.00 28.47 222 THR A O 1
ATOM 1817 N N . THR A 1 223 ? -16.942 1.537 7.089 1.00 26.25 223 THR A N 1
ATOM 1818 C CA . THR A 1 223 ? -17.343 2.064 8.406 1.00 26.25 223 THR A CA 1
ATOM 1819 C C . THR A 1 223 ? -16.135 2.306 9.312 1.00 26.25 223 THR A C 1
ATOM 1821 O O . THR A 1 223 ? -15.579 1.388 9.895 1.00 26.25 223 THR A O 1
ATOM 1824 N N . ARG A 1 224 ? -15.771 3.587 9.450 1.00 31.02 224 ARG A N 1
ATOM 1825 C CA . ARG A 1 224 ? -15.196 4.198 10.661 1.00 31.02 224 ARG A CA 1
ATOM 1826 C C . ARG A 1 224 ? -14.094 3.397 11.380 1.00 31.02 224 ARG A C 1
ATOM 1828 O O . ARG A 1 224 ? -14.319 2.830 12.442 1.00 31.02 224 ARG A O 1
ATOM 1835 N N . THR A 1 225 ? -12.852 3.541 10.926 1.00 33.28 225 THR A N 1
ATOM 1836 C CA . THR A 1 225 ? -11.702 3.432 11.838 1.00 33.28 225 THR A CA 1
ATOM 1837 C C . THR A 1 225 ? -11.664 4.704 12.690 1.00 33.28 225 THR A C 1
ATOM 1839 O O . THR A 1 225 ? -10.960 5.662 12.372 1.00 33.28 225 THR A O 1
ATOM 1842 N N . GLN A 1 226 ? -12.485 4.774 13.742 1.00 36.06 226 GLN A N 1
ATOM 1843 C CA . GLN A 1 226 ? -12.284 5.789 14.775 1.00 36.06 226 GLN A CA 1
ATOM 1844 C C . GLN A 1 226 ? -11.089 5.347 15.614 1.00 36.06 226 GLN A C 1
ATOM 1846 O O . GLN A 1 226 ? -11.215 4.568 16.552 1.00 36.06 226 GLN A O 1
ATOM 1851 N N . LEU A 1 227 ? -9.900 5.824 15.245 1.00 33.97 227 LEU A N 1
ATOM 1852 C CA . LEU A 1 227 ? -8.766 5.824 16.159 1.00 33.97 227 LEU A CA 1
ATOM 1853 C C . LEU A 1 227 ? -9.095 6.851 17.243 1.00 33.97 227 LEU A C 1
ATOM 1855 O O . LEU A 1 227 ? -8.889 8.047 17.058 1.00 33.97 227 LEU A O 1
ATOM 1859 N N . HIS A 1 228 ? -9.687 6.394 18.344 1.00 32.88 228 HIS A N 1
ATOM 1860 C CA . HIS A 1 228 ? -9.844 7.213 19.534 1.00 32.88 228 HIS A CA 1
ATOM 1861 C C . HIS A 1 228 ? -8.470 7.381 20.193 1.00 32.88 228 HIS A C 1
ATOM 1863 O O . HIS A 1 228 ? -7.882 6.382 20.607 1.00 32.88 228 HIS A O 1
ATOM 1869 N N . PRO A 1 229 ? -7.943 8.612 20.316 1.00 31.52 229 PRO A N 1
ATOM 1870 C CA . PRO A 1 229 ? -6.839 8.858 21.222 1.00 31.52 229 PRO A CA 1
ATOM 1871 C C . PRO A 1 229 ? -7.393 8.841 22.651 1.00 31.52 229 PRO A C 1
ATOM 1873 O O . PRO A 1 229 ? -8.348 9.561 22.965 1.00 31.52 229 PRO A O 1
ATOM 1876 N N . THR A 1 230 ? -6.817 7.994 23.502 1.00 34.19 230 THR A N 1
ATOM 1877 C CA . THR A 1 230 ? -7.029 8.039 24.950 1.00 34.19 230 THR A CA 1
ATOM 1878 C C . THR A 1 230 ? -6.571 9.394 25.490 1.00 34.19 230 THR A C 1
ATOM 1880 O O . THR A 1 230 ? -5.512 9.892 25.111 1.00 34.19 230 THR A O 1
ATOM 1883 N N . THR A 1 231 ? -7.434 9.987 26.317 1.00 33.50 231 THR A N 1
ATOM 1884 C CA . THR A 1 231 ? -7.252 11.236 27.080 1.00 33.50 231 THR A CA 1
ATOM 1885 C C . THR A 1 231 ? -5.951 11.309 27.855 1.00 33.50 231 THR A C 1
ATOM 1887 O O . THR A 1 231 ? -5.583 10.269 28.444 1.00 33.50 231 THR A O 1
#

Nearest PDB structures (foldseek):
  5x7l-assembly1_A  TM=6.983E-01  e=8.429E-02  Streptomyces laurentii
  4hvn-assembly1_B  TM=6.904E-01  e=5.033E-02  Catenulispora acidiphila DSM 44928
  2bmb-assembly1_A  TM=2.751E-01  e=8.584E-01  Saccharomyces cerevisiae
  7oib-assembly1_c  TM=5.539E-01  e=8.195E+00  Homo sapiens

Radius of gyration: 30.78 Å; Cα contacts (8 Å, |Δi|>4): 200; chains: 1; bounding box: 60×49×102 Å

Organism: Phytophthora sojae (strain P6497) (NCBI:txid1094619)

Mean pred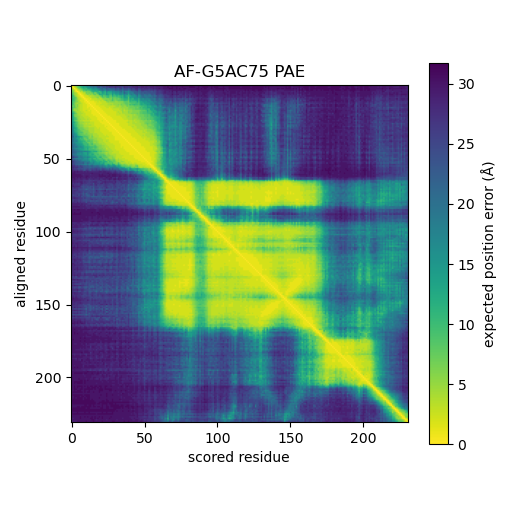icted aligned error: 18.08 Å

InterPro domains:
  IPR059861 BZIP transcription factor, 1 C-terminal domain [PF27643] (68-130)

Sequence (231 aa):
MSNSGLDIAFEAYHRERRRLNQKRYRKKQRKLAEQLEIDNQQLRNEIERLHNQRNGLSCGISTKETLWSVAVEYFRVFRRGLHVPTTRLSPGDRIVELEFLRATMSQDLDAGNVRGFELLTRNWKVFTQYFKDVHVQLRRLEQTSDRSLIATTTTSITITSHSLRYMLPNLAVADMIAPLLECLGSLEDVSLVFQNALIQPDCNLVIGEHLSQQCTSLEWWTTRTQLHPTT

Foldseek 3Di:
DPDVVVVVVVVVVVVVVVVVVVVVVVVVVVVVVVVVVVVVVVVVVVVVVVVVVVVVVVVPPDPPDAPVNLVVLVCVLCQQFDDDPPVQPDPPRDDPSCPVNLVFFDQQQDPDVAGGDVRVNVVSNVVPVLWPRWGKAFPDWDDPDRQDIDTDIFIWTHHAPSNCVPVVVVLQADQQQVVVCVVVVDVVVVCVVCVPDLADRSRHGPPDDTPRPPCPDDPSPPDDSRRDGDD